Protein AF-A0ABD1TTR2-F1 (afdb_monomer_lite)

Foldseek 3Di:
DVVVVQVVVVVVDVPDDDDDDDDPPDDDPPLQADDDPDEDDDDDDDPQQCCPKDWDQDPVRDIAIPVRCDDVSNVCRSDVALADHHDPEQDEEEDDLVLAQDLRAHAAHEHHPPFYEEEPQSQCRNLNHQEHHREHHAYEEADYQVLSVLNHAYEEHEHYAYEEAHDPSVLVRPRHAEYEQHQYLYEFFDDDHPPNHHYHNDPNYQYQDPDGDGAAPVLVVVSVVCVVVRNDSLQSVQRHHRACLPRRPQFHADPVSHGTDGRHPDD

Organism: NCBI:txid205694

InterPro domains:
  IPR006094 FAD linked oxidase, N-terminal [PF01565] (2-66)
  IPR016169 FAD-binding, type PCMH, subdomain 2 [G3DSA:3.30.465.10] (2-83)
  IPR032675 Leucine-rich repeat domain superfamily [G3DSA:3.80.10.10] (84-215)
  IPR036318 FAD-binding, type PCMH-like superfamily [SSF56176] (2-84)
  IPR052422 Auxin Signal Transduction Ser/Thr Kinase [PTHR47986] (83-266)

Secondary structure (DSSP, 8-state):
-HHHHHHHHHHH-SS------S-TTS-TTTTTSS-------SSS--TTTT-----EE-TTS-EE-HHHH-HHHHHHHH-TT-EEE-TTS---S---GGGTT---SEEE----TT---S--GGGGG-TT-SEEE--SS--EEPPP--TT-TT--EEE--SSEE-SPPPHHHHT-TT--EEE--SS--EEEEP---TTSEEE--S-SEEEEEEESPPPHHHHHHHHHHHHTT--HHHHHH--SS-TTSS-TTEEE-TTSSSEEEE----

Structure (mmCIF, N/CA/C/O backbone):
data_AF-A0ABD1TTR2-F1
#
_entry.id   AF-A0ABD1TTR2-F1
#
loop_
_atom_site.group_PDB
_atom_site.id
_atom_site.type_symbol
_atom_site.label_atom_id
_atom_site.label_alt_id
_atom_site.label_comp_id
_atom_site.label_asym_id
_atom_site.label_entity_id
_atom_site.label_seq_id
_atom_site.pdbx_PDB_ins_code
_atom_site.Cartn_x
_atom_site.Cartn_y
_atom_site.Cartn_z
_atom_site.occupancy
_atom_site.B_iso_or_equiv
_atom_site.auth_seq_id
_atom_site.auth_comp_id
_atom_site.auth_asym_id
_atom_site.auth_atom_id
_atom_site.pdbx_PDB_model_num
ATOM 1 N N . MET A 1 1 ? -2.839 -2.775 -36.424 1.00 42.84 1 MET A N 1
ATOM 2 C CA . MET A 1 1 ? -2.502 -2.566 -37.851 1.00 42.84 1 MET A CA 1
ATOM 3 C C . MET A 1 1 ? -0.996 -2.405 -38.067 1.00 42.84 1 MET A C 1
ATOM 5 O O . MET A 1 1 ? -0.458 -3.145 -38.873 1.00 42.84 1 MET A O 1
ATOM 9 N N . LEU A 1 2 ? -0.294 -1.550 -37.305 1.00 45.75 2 LEU A N 1
ATOM 10 C CA . LEU A 1 2 ? 1.176 -1.423 -37.385 1.00 45.75 2 LEU A CA 1
ATOM 11 C C . LEU A 1 2 ? 1.937 -2.721 -37.035 1.00 45.75 2 LEU A C 1
ATOM 13 O O . LEU A 1 2 ? 2.838 -3.113 -37.762 1.00 45.75 2 LEU A O 1
ATOM 17 N N . GLY A 1 3 ? 1.546 -3.424 -35.964 1.00 43.56 3 GLY A N 1
ATOM 18 C CA . GLY A 1 3 ? 2.216 -4.670 -35.554 1.00 43.56 3 GLY A CA 1
ATOM 19 C C . GLY A 1 3 ? 2.134 -5.801 -36.592 1.00 43.56 3 GLY A C 1
ATOM 20 O O . GLY A 1 3 ? 3.131 -6.455 -36.871 1.00 43.56 3 GLY A O 1
ATOM 21 N N . GLU A 1 4 ? 0.970 -5.978 -37.228 1.00 48.62 4 GLU A N 1
ATOM 22 C CA . GLU A 1 4 ? 0.759 -6.945 -38.322 1.00 48.62 4 GLU A CA 1
ATOM 23 C C . GLU A 1 4 ? 1.633 -6.610 -39.547 1.00 48.62 4 GLU A C 1
ATOM 25 O O . GLU A 1 4 ? 2.177 -7.505 -40.194 1.00 48.62 4 GLU A O 1
ATOM 30 N N . LEU A 1 5 ? 1.801 -5.316 -39.847 1.00 53.25 5 LEU A N 1
ATOM 31 C CA . LEU A 1 5 ? 2.650 -4.834 -40.935 1.00 53.25 5 LEU A CA 1
ATOM 32 C C . LEU A 1 5 ? 4.134 -5.132 -40.660 1.00 53.25 5 LEU A C 1
ATOM 34 O O . LEU A 1 5 ? 4.798 -5.701 -41.523 1.00 53.25 5 LEU A O 1
ATOM 38 N N . TYR A 1 6 ? 4.636 -4.840 -39.455 1.00 54.16 6 TYR A N 1
ATOM 39 C CA . TYR A 1 6 ? 6.022 -5.153 -39.076 1.00 54.16 6 TYR A CA 1
ATOM 40 C C . TYR A 1 6 ? 6.305 -6.653 -39.053 1.00 54.16 6 TYR A C 1
ATOM 42 O O . TYR A 1 6 ? 7.340 -7.090 -39.554 1.00 54.16 6 TYR A O 1
ATOM 50 N N . TYR A 1 7 ? 5.361 -7.452 -38.549 1.00 53.66 7 TYR A N 1
ATOM 51 C CA . TYR A 1 7 ? 5.473 -8.909 -38.557 1.00 53.66 7 TYR A CA 1
ATOM 52 C C . TYR A 1 7 ? 5.606 -9.466 -39.983 1.00 53.66 7 TYR A C 1
ATOM 54 O O . TYR A 1 7 ? 6.448 -10.328 -40.238 1.00 53.66 7 TYR A O 1
ATOM 62 N N . ARG A 1 8 ? 4.817 -8.949 -40.935 1.00 59.56 8 ARG A N 1
ATOM 63 C CA . ARG A 1 8 ? 4.873 -9.369 -42.346 1.00 59.56 8 ARG A CA 1
ATOM 64 C C . ARG A 1 8 ? 6.140 -8.896 -43.063 1.00 59.56 8 ARG A C 1
ATOM 66 O O . ARG A 1 8 ? 6.622 -9.623 -43.927 1.00 59.56 8 ARG A O 1
ATOM 73 N N . ILE A 1 9 ? 6.673 -7.723 -42.711 1.00 59.69 9 ILE A N 1
ATOM 74 C CA . ILE A 1 9 ? 7.936 -7.196 -43.258 1.00 59.69 9 ILE A CA 1
ATOM 75 C C . ILE A 1 9 ? 9.124 -8.030 -42.777 1.00 59.69 9 ILE A C 1
ATOM 77 O O . ILE A 1 9 ? 9.903 -8.464 -43.621 1.00 59.69 9 ILE A O 1
ATOM 81 N N . TRP A 1 10 ? 9.213 -8.334 -41.473 1.00 56.03 10 TRP A N 1
ATOM 82 C CA . TRP A 1 10 ? 10.225 -9.255 -40.939 1.00 56.03 10 TRP A CA 1
ATOM 83 C C . TRP A 1 10 ? 10.097 -10.605 -41.653 1.00 56.03 10 TRP A C 1
ATOM 85 O O . TRP A 1 10 ? 10.982 -10.971 -42.411 1.00 56.03 10 TRP A O 1
ATOM 95 N N . LYS A 1 11 ? 8.946 -11.284 -41.614 1.00 61.59 11 LYS A N 1
ATOM 96 C CA . LYS A 1 11 ? 8.744 -12.567 -42.331 1.00 61.59 11 LYS A CA 1
ATOM 97 C C . LYS A 1 11 ? 9.213 -12.604 -43.803 1.00 61.59 11 LYS A C 1
ATOM 99 O O . LYS A 1 11 ? 9.408 -13.697 -44.328 1.00 61.59 11 LYS A O 1
ATOM 104 N N . LYS A 1 12 ? 9.322 -11.455 -44.481 1.00 70.94 12 LYS A N 1
ATOM 105 C CA . LYS A 1 12 ? 9.742 -11.295 -45.881 1.00 70.94 12 LYS A CA 1
ATOM 106 C C . LYS A 1 12 ? 11.170 -10.756 -46.073 1.00 70.94 12 LYS A C 1
ATOM 108 O O . LYS A 1 12 ? 11.652 -10.811 -47.200 1.00 70.94 12 LYS A O 1
ATOM 113 N N . SER A 1 13 ? 11.825 -10.226 -45.042 1.00 55.34 13 SER A N 1
ATOM 114 C CA . SER A 1 13 ? 13.157 -9.618 -45.123 1.00 55.34 13 SER A CA 1
ATOM 115 C C . SER A 1 13 ? 13.962 -9.893 -43.855 1.00 55.34 13 SER A C 1
ATOM 117 O O . SER A 1 13 ? 13.627 -9.388 -42.789 1.00 55.34 13 SER A O 1
ATOM 119 N N . GLU A 1 14 ? 15.071 -10.623 -43.981 1.00 51.41 14 GLU A N 1
ATOM 120 C CA . GLU A 1 14 ? 16.044 -10.829 -42.892 1.00 51.41 14 GLU A CA 1
ATOM 121 C C . GLU A 1 14 ? 16.907 -9.583 -42.604 1.00 51.41 14 GLU A C 1
ATOM 123 O O . GLU A 1 14 ? 17.728 -9.601 -41.692 1.00 51.41 14 GLU A O 1
ATOM 128 N N . VAL A 1 15 ? 16.744 -8.497 -43.375 1.00 43.34 15 VAL A N 1
ATOM 129 C CA . VAL A 1 15 ? 17.704 -7.375 -43.404 1.00 43.34 15 VAL A CA 1
ATOM 130 C C . VAL A 1 15 ? 17.065 -6.017 -43.083 1.00 43.34 15 VAL A C 1
ATOM 132 O O . VAL A 1 15 ? 17.753 -5.100 -42.642 1.00 43.34 15 VAL A O 1
ATOM 135 N N . TYR A 1 16 ? 15.748 -5.855 -43.259 1.00 38.84 16 TYR A N 1
ATOM 136 C CA . TYR A 1 16 ? 15.074 -4.564 -43.066 1.00 38.84 16 TYR A CA 1
ATOM 137 C C . TYR A 1 16 ? 14.209 -4.547 -41.803 1.00 38.84 16 TYR A C 1
ATOM 139 O O . TYR A 1 16 ? 13.060 -4.987 -41.815 1.00 38.84 16 TYR A O 1
ATOM 147 N N . GLY A 1 17 ? 14.745 -3.964 -40.729 1.00 43.12 17 GLY A N 1
ATOM 148 C CA . GLY A 1 17 ? 13.965 -3.470 -39.596 1.00 43.12 17 GLY A CA 1
ATOM 149 C C . GLY A 1 17 ? 13.674 -1.982 -39.780 1.00 43.12 17 GLY A C 1
ATOM 150 O O . GLY A 1 17 ? 14.580 -1.162 -39.673 1.00 43.12 17 GLY A O 1
ATOM 151 N N . LEU A 1 18 ? 12.425 -1.617 -40.078 1.00 39.00 18 LEU A N 1
ATOM 152 C CA . LEU A 1 18 ? 11.988 -0.217 -40.090 1.00 39.00 18 LEU A CA 1
ATOM 153 C C . LEU A 1 18 ? 11.313 0.122 -38.759 1.00 39.00 18 LEU A C 1
ATOM 155 O O . LEU A 1 18 ? 10.445 -0.612 -38.291 1.00 39.00 18 LEU A O 1
ATOM 159 N N . SER A 1 19 ? 11.705 1.248 -38.167 1.00 38.59 19 SER A N 1
ATOM 160 C CA . SER A 1 19 ? 11.165 1.770 -36.911 1.00 38.59 19 SER A CA 1
ATOM 161 C C . SER A 1 19 ? 9.993 2.724 -37.153 1.00 38.59 19 SER A C 1
ATOM 163 O O . SER A 1 19 ? 10.089 3.616 -37.995 1.00 38.59 19 SER A O 1
ATOM 165 N N . GLY A 1 20 ? 8.936 2.615 -36.349 1.00 36.44 20 GLY A N 1
ATOM 166 C CA . GLY A 1 20 ? 7.911 3.652 -36.225 1.00 36.44 20 GLY A CA 1
ATOM 167 C C . GLY A 1 20 ? 7.852 4.185 -34.798 1.00 36.44 20 GLY A C 1
ATOM 168 O O . GLY A 1 20 ? 7.829 3.401 -33.854 1.00 36.44 20 GLY A O 1
ATOM 169 N N . GLY A 1 21 ? 7.792 5.510 -34.654 1.00 38.25 21 GLY A N 1
ATOM 170 C CA . GLY A 1 21 ? 7.586 6.211 -33.386 1.00 38.25 21 GLY A CA 1
ATOM 171 C C . GLY A 1 21 ? 6.904 7.564 -33.617 1.00 38.25 21 GLY A C 1
ATOM 172 O O . GLY A 1 21 ? 7.128 8.204 -34.641 1.00 38.25 21 GLY A O 1
ATOM 173 N N . ILE A 1 22 ? 6.047 7.988 -32.683 1.00 38.69 22 ILE A N 1
ATOM 174 C CA . ILE A 1 22 ? 5.220 9.212 -32.762 1.00 38.69 22 ILE A CA 1
ATOM 175 C C . ILE A 1 22 ? 5.955 10.420 -32.135 1.00 38.69 22 ILE A C 1
ATOM 177 O O . ILE A 1 22 ? 5.344 11.244 -31.477 1.00 38.69 22 ILE A O 1
ATOM 181 N N . PHE A 1 23 ? 7.273 10.556 -32.321 1.00 33.66 23 PHE A N 1
ATOM 182 C CA . PHE A 1 23 ? 8.000 11.797 -31.999 1.00 33.66 23 PHE A CA 1
ATOM 183 C C . PHE A 1 23 ? 9.212 11.968 -32.935 1.00 33.66 23 PHE A C 1
ATOM 185 O O . PHE A 1 23 ? 10.119 11.138 -32.893 1.00 33.66 23 PHE A O 1
ATOM 192 N N . PRO A 1 24 ? 9.269 13.020 -33.777 1.00 30.22 24 PRO A N 1
ATOM 193 C CA . PRO A 1 24 ? 10.303 13.170 -34.808 1.00 30.22 24 PRO A CA 1
ATOM 194 C C . PRO A 1 24 ? 11.667 13.684 -34.302 1.00 30.22 24 PRO A C 1
ATOM 196 O O . PRO A 1 24 ? 12.511 14.045 -35.114 1.00 30.22 24 PRO A O 1
ATOM 199 N N . THR A 1 25 ? 11.920 13.720 -32.990 1.00 32.56 25 THR A N 1
ATOM 200 C CA . THR A 1 25 ? 13.186 14.225 -32.417 1.00 32.56 25 THR A CA 1
ATOM 201 C C . THR A 1 25 ? 14.073 13.164 -31.766 1.00 32.56 25 THR A C 1
ATOM 203 O O . THR A 1 25 ? 15.147 13.508 -31.278 1.00 32.56 25 THR A O 1
ATOM 206 N N . VAL A 1 26 ? 13.698 11.881 -31.789 1.00 32.88 26 VAL A N 1
ATOM 207 C CA . VAL A 1 26 ? 14.552 10.802 -31.262 1.00 32.88 26 VAL A CA 1
ATOM 208 C C . VAL A 1 26 ? 14.995 9.895 -32.405 1.00 32.88 26 VAL A C 1
ATOM 210 O O . VAL A 1 26 ? 14.197 9.172 -32.998 1.00 32.88 26 VAL A O 1
ATOM 213 N N . GLY A 1 27 ? 16.287 9.976 -32.726 1.00 26.53 27 GLY A N 1
ATOM 214 C CA . GLY A 1 27 ? 16.953 9.127 -33.704 1.00 26.53 27 GLY A CA 1
ATOM 215 C C . GLY A 1 27 ? 16.911 7.648 -33.314 1.00 26.53 27 GLY A C 1
ATOM 216 O O . GLY A 1 27 ? 16.999 7.269 -32.145 1.00 26.53 27 GLY A O 1
ATOM 217 N N . ILE A 1 28 ? 16.768 6.819 -34.340 1.00 38.75 28 ILE A N 1
ATOM 218 C CA . ILE A 1 28 ? 16.739 5.359 -34.302 1.00 38.75 28 ILE A CA 1
ATOM 219 C C . ILE A 1 28 ? 18.056 4.864 -33.684 1.00 38.75 28 ILE A C 1
ATOM 221 O O . ILE A 1 28 ? 19.124 5.024 -34.264 1.00 38.75 28 ILE A O 1
ATOM 225 N N . GLY A 1 29 ? 17.958 4.325 -32.467 1.00 31.86 29 GLY A N 1
ATOM 226 C CA . GLY A 1 29 ? 19.071 3.926 -31.593 1.00 31.86 29 GLY A CA 1
ATOM 227 C C . GLY A 1 29 ? 18.655 3.870 -30.114 1.00 31.86 29 GLY A C 1
ATOM 228 O O . GLY A 1 29 ? 19.150 3.046 -29.351 1.00 31.86 29 GLY A O 1
ATOM 229 N N . GLY A 1 30 ? 17.642 4.655 -29.731 1.00 33.75 30 GLY A N 1
ATOM 230 C CA . GLY A 1 30 ? 17.149 4.786 -28.349 1.00 33.75 30 GLY A CA 1
ATOM 231 C C . GLY A 1 30 ? 16.365 3.605 -27.754 1.00 33.75 30 GLY A C 1
ATOM 232 O O . GLY A 1 30 ? 15.711 3.783 -26.731 1.00 33.75 30 GLY A O 1
ATOM 233 N N . HIS A 1 31 ? 16.401 2.415 -28.367 1.00 37.41 31 HIS A N 1
ATOM 234 C CA . HIS A 1 31 ? 15.833 1.193 -27.771 1.00 37.41 31 HIS A CA 1
ATOM 235 C C . HIS A 1 31 ? 16.878 0.154 -27.339 1.00 37.41 31 HIS A C 1
ATOM 237 O O . HIS A 1 31 ? 16.501 -0.804 -26.674 1.00 37.41 31 HIS A O 1
ATOM 243 N N . LEU A 1 32 ? 18.164 0.346 -27.661 1.00 37.81 32 LEU A N 1
ATOM 244 C CA . LEU A 1 32 ? 19.266 -0.492 -27.152 1.00 37.81 32 LEU A CA 1
ATOM 245 C C . LEU A 1 32 ? 20.113 0.215 -26.083 1.00 37.81 32 LEU A C 1
ATOM 247 O O . LEU A 1 32 ? 20.896 -0.418 -25.387 1.00 37.81 32 LEU A O 1
ATOM 251 N N . SER A 1 33 ? 19.953 1.526 -25.924 1.00 36.28 33 SER A N 1
ATOM 252 C CA . SER A 1 33 ? 20.620 2.295 -24.879 1.00 36.28 33 SER A CA 1
ATOM 253 C C . SER A 1 33 ? 19.751 3.495 -24.517 1.00 36.28 33 SER A C 1
ATOM 255 O O . SER A 1 33 ? 19.696 4.450 -25.283 1.00 36.28 33 SER A O 1
ATOM 257 N N . SER A 1 34 ? 19.051 3.372 -23.387 1.00 35.91 34 SER A N 1
ATOM 258 C CA . SER A 1 34 ? 18.454 4.422 -22.546 1.00 35.91 34 SER A CA 1
ATOM 259 C C . SER A 1 34 ? 17.603 5.551 -23.184 1.00 35.91 34 SER A C 1
ATOM 261 O O . SER A 1 34 ? 17.922 6.174 -24.189 1.00 35.91 34 SER A O 1
ATOM 263 N N . THR A 1 35 ? 16.538 5.916 -22.456 1.00 34.12 35 THR A N 1
ATOM 264 C CA . THR A 1 35 ? 15.753 7.175 -22.544 1.00 34.12 35 THR A CA 1
ATOM 265 C C . THR A 1 35 ? 14.541 7.262 -23.490 1.00 34.12 35 THR A C 1
ATOM 267 O O . THR A 1 35 ? 14.036 8.351 -23.749 1.00 34.12 35 THR A O 1
ATOM 270 N N . GLY A 1 36 ? 13.957 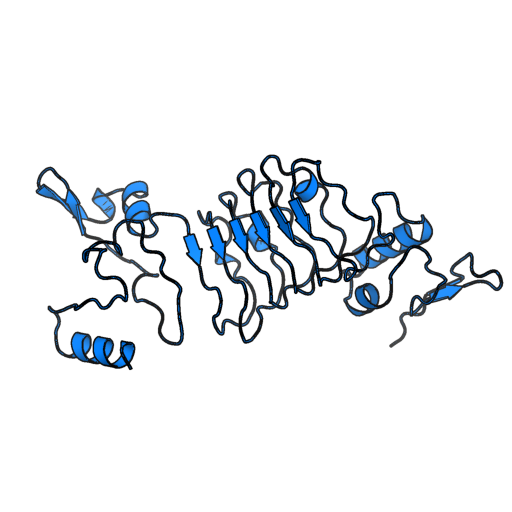6.142 -23.922 1.00 34.94 36 GLY A N 1
ATOM 271 C CA . GLY A 1 36 ? 12.619 6.145 -24.532 1.00 34.94 36 GLY A CA 1
ATOM 272 C C . GLY A 1 36 ? 11.492 5.991 -23.499 1.00 34.94 36 GLY A C 1
ATOM 273 O O . GLY A 1 36 ? 11.355 4.930 -22.898 1.00 34.94 36 GLY A O 1
ATOM 274 N N . TYR A 1 37 ? 10.644 7.010 -23.308 1.00 36.72 37 TYR A N 1
ATOM 275 C CA . TYR A 1 37 ? 9.350 6.882 -22.607 1.00 36.72 37 TYR A CA 1
ATOM 276 C C . TYR A 1 37 ? 8.406 5.999 -23.456 1.00 36.72 37 TYR A C 1
ATOM 278 O O . TYR A 1 37 ? 7.628 6.495 -24.268 1.00 36.72 37 TYR A O 1
ATOM 286 N N . GLY A 1 38 ? 8.504 4.677 -23.322 1.00 37.53 38 GLY A N 1
ATOM 287 C CA . GLY A 1 38 ? 7.646 3.726 -24.030 1.00 37.53 38 GLY A CA 1
ATOM 288 C C . GLY A 1 38 ? 6.522 3.216 -23.135 1.00 37.53 38 GLY A C 1
ATOM 289 O O . GLY A 1 38 ? 6.769 2.406 -22.249 1.00 37.53 38 GLY A O 1
ATOM 290 N N . ASN A 1 39 ? 5.284 3.661 -23.361 1.00 34.16 39 ASN A N 1
ATOM 291 C CA . ASN A 1 39 ? 4.110 3.008 -22.779 1.00 34.16 39 ASN A CA 1
ATOM 292 C C . ASN A 1 39 ? 3.798 1.747 -23.597 1.00 34.16 39 ASN A C 1
ATOM 294 O O . ASN A 1 39 ? 3.558 1.849 -24.802 1.00 34.16 39 ASN A O 1
ATOM 298 N N . MET A 1 40 ? 3.762 0.568 -22.969 1.00 38.59 40 MET A N 1
ATOM 299 C CA . MET A 1 40 ? 3.196 -0.616 -23.622 1.00 38.59 40 MET A CA 1
ATOM 300 C C . MET A 1 40 ? 1.709 -0.377 -23.913 1.00 38.59 40 MET A C 1
ATOM 302 O O . MET A 1 40 ? 0.936 -0.156 -22.984 1.00 38.59 40 MET A O 1
ATOM 306 N N . LEU A 1 41 ? 1.296 -0.440 -25.183 1.00 32.97 41 LEU A N 1
ATOM 307 C CA . LEU A 1 41 ? -0.111 -0.341 -25.587 1.00 32.97 41 LEU A CA 1
ATOM 308 C C . LEU A 1 41 ? -0.512 -1.523 -26.494 1.00 32.97 41 LEU A C 1
ATOM 310 O O . LEU A 1 41 ? -0.352 -1.494 -27.709 1.00 32.97 41 LEU A O 1
ATOM 314 N N . SER A 1 42 ? -1.132 -2.529 -25.872 1.00 29.61 42 SER A N 1
ATOM 315 C CA . SER A 1 42 ? -1.985 -3.601 -26.430 1.00 29.61 42 SER A CA 1
ATOM 316 C C . SER A 1 42 ? -1.428 -4.687 -27.390 1.00 29.61 42 SER A C 1
ATOM 318 O O . SER A 1 42 ? -0.824 -4.446 -28.432 1.00 29.61 42 SER A O 1
ATOM 320 N N . LYS A 1 43 ? -1.825 -5.922 -27.034 1.00 34.62 43 LYS A N 1
ATOM 321 C CA . LYS A 1 43 ? -1.909 -7.226 -27.736 1.00 34.62 43 LYS A CA 1
ATOM 322 C C . LYS A 1 43 ? -0.639 -7.897 -28.277 1.00 34.62 43 LYS A C 1
ATOM 324 O O . LYS A 1 43 ? -0.596 -9.124 -28.242 1.00 34.62 43 LYS A O 1
ATOM 329 N N . HIS A 1 44 ? 0.387 -7.176 -28.710 1.00 39.50 44 HIS A N 1
ATOM 330 C CA . HIS A 1 44 ? 1.646 -7.796 -29.145 1.00 39.50 44 HIS A CA 1
ATOM 331 C C . HIS A 1 44 ? 2.811 -7.069 -28.473 1.00 39.50 44 HIS A C 1
ATOM 333 O O . HIS A 1 44 ? 3.115 -5.936 -28.833 1.00 39.50 44 HIS A O 1
ATOM 339 N N . GLY A 1 45 ? 3.391 -7.696 -27.442 1.00 37.00 45 GLY A N 1
ATOM 340 C CA . GLY A 1 45 ? 4.572 -7.183 -26.742 1.00 37.00 45 GLY A CA 1
ATOM 341 C C . GLY A 1 45 ? 5.770 -7.015 -27.682 1.00 37.00 45 GLY A C 1
ATOM 342 O O . GLY A 1 45 ? 5.790 -7.569 -28.784 1.00 37.00 45 GLY A O 1
ATOM 343 N N . LEU A 1 46 ? 6.762 -6.231 -27.257 1.00 44.22 46 LEU A N 1
ATOM 344 C CA . LEU A 1 46 ? 8.015 -6.082 -27.994 1.00 44.22 46 LEU A CA 1
ATOM 345 C C . LEU A 1 46 ? 8.877 -7.346 -27.850 1.00 44.22 46 LEU A C 1
ATOM 347 O O . LEU A 1 46 ? 8.890 -8.010 -26.820 1.00 44.22 46 LEU A O 1
ATOM 351 N N . THR A 1 47 ? 9.644 -7.647 -28.892 1.00 40.12 47 THR A N 1
ATOM 352 C CA . THR A 1 47 ? 10.598 -8.764 -29.019 1.00 40.12 47 THR A CA 1
ATOM 353 C C . THR A 1 47 ? 11.848 -8.652 -28.129 1.00 40.12 47 THR A C 1
ATOM 355 O O . THR A 1 47 ? 12.819 -9.359 -28.378 1.00 40.12 47 THR A O 1
ATOM 358 N N . ILE A 1 48 ? 11.876 -7.753 -27.137 1.00 47.34 48 ILE A N 1
ATOM 359 C CA . ILE A 1 48 ? 13.120 -7.307 -26.473 1.00 47.34 48 ILE A CA 1
ATOM 360 C C . ILE A 1 48 ? 13.184 -7.713 -24.987 1.00 47.34 48 ILE A C 1
ATOM 362 O O . ILE A 1 48 ? 14.250 -7.667 -24.385 1.00 47.34 48 ILE A O 1
ATOM 366 N N . ASP A 1 49 ? 12.103 -8.247 -24.413 1.00 40.59 49 ASP A N 1
ATOM 367 C CA . ASP A 1 49 ? 12.088 -8.674 -23.001 1.00 40.59 49 ASP A CA 1
ATOM 368 C C . ASP A 1 49 ? 12.864 -9.994 -22.759 1.00 40.59 49 ASP A C 1
ATOM 370 O O . ASP A 1 49 ? 13.025 -10.443 -21.625 1.00 40.59 49 ASP A O 1
ATOM 374 N N . HIS A 1 50 ? 13.374 -10.621 -23.827 1.00 45.53 50 HIS A N 1
ATOM 375 C CA . HIS A 1 50 ? 14.212 -11.821 -23.785 1.00 45.53 50 HIS A CA 1
ATOM 376 C C . HIS A 1 50 ? 15.443 -11.661 -24.692 1.00 45.53 50 HIS A C 1
ATOM 378 O O . HIS A 1 50 ? 15.629 -12.403 -25.656 1.00 45.53 50 HIS A O 1
ATOM 384 N N . LEU A 1 51 ? 16.269 -10.646 -24.415 1.00 52.94 51 LEU A N 1
ATOM 385 C CA . LEU A 1 51 ? 17.554 -10.452 -25.091 1.00 52.94 51 LEU A CA 1
ATOM 386 C C . LEU A 1 51 ? 18.519 -11.589 -24.696 1.00 52.94 51 LEU A C 1
ATOM 388 O O . LEU A 1 51 ? 19.093 -11.575 -23.609 1.00 52.94 51 LEU A O 1
ATOM 392 N N . ILE A 1 52 ? 18.644 -12.596 -25.568 1.00 56.56 52 ILE A N 1
ATOM 393 C CA . ILE A 1 52 ? 19.507 -13.777 -25.360 1.00 56.56 52 ILE A CA 1
ATOM 394 C C . ILE A 1 52 ? 20.982 -13.445 -25.643 1.00 56.56 52 ILE A C 1
ATOM 396 O O . ILE A 1 52 ? 21.872 -14.044 -25.046 1.00 56.56 52 ILE A O 1
ATOM 400 N N . ASP A 1 53 ? 21.240 -12.498 -26.548 1.00 61.72 53 ASP A N 1
ATOM 401 C CA . ASP A 1 53 ? 22.585 -12.107 -26.970 1.00 61.72 53 ASP A CA 1
ATOM 402 C C . ASP A 1 53 ? 22.601 -10.658 -27.479 1.00 61.72 53 ASP A C 1
ATOM 404 O O . ASP A 1 53 ? 21.589 -10.149 -27.973 1.00 61.72 53 ASP A O 1
ATOM 408 N N . ALA A 1 54 ? 23.755 -10.001 -27.382 1.00 65.50 54 ALA A N 1
ATOM 409 C CA . ALA A 1 54 ? 23.999 -8.687 -27.957 1.00 65.50 54 ALA A CA 1
ATOM 410 C C . ALA A 1 54 ? 25.438 -8.570 -28.476 1.00 65.50 54 ALA A C 1
ATOM 412 O O . ALA A 1 54 ? 26.367 -9.189 -27.956 1.00 65.50 54 ALA A O 1
ATOM 413 N N . LYS A 1 55 ? 25.623 -7.737 -29.507 1.00 71.25 55 LYS A N 1
ATOM 414 C CA . LYS A 1 55 ? 26.940 -7.334 -30.008 1.00 71.25 55 LYS A CA 1
ATOM 415 C C . LYS A 1 55 ? 27.066 -5.819 -29.962 1.00 71.25 55 LYS A C 1
ATOM 417 O O . LYS A 1 55 ? 26.222 -5.120 -30.519 1.00 71.25 55 LYS A O 1
ATOM 422 N N . LEU A 1 56 ? 28.122 -5.324 -29.327 1.00 59.50 56 LEU A N 1
ATOM 423 C CA . LEU A 1 56 ? 28.402 -3.898 -29.162 1.00 59.50 56 LEU A CA 1
ATOM 424 C C . LEU A 1 56 ? 29.731 -3.552 -29.832 1.00 59.50 56 LEU A C 1
ATOM 426 O O . LEU A 1 56 ? 30.722 -4.242 -29.616 1.00 59.50 56 LEU A O 1
ATOM 430 N N . VAL A 1 57 ? 29.771 -2.477 -30.618 1.00 66.56 57 VAL A N 1
ATOM 431 C CA . VAL A 1 57 ? 31.033 -1.918 -31.123 1.00 66.56 57 VAL A CA 1
ATOM 432 C C . VAL A 1 57 ? 31.394 -0.716 -30.269 1.00 66.56 57 VAL A C 1
ATOM 434 O O . VAL A 1 57 ? 30.635 0.249 -30.211 1.00 66.56 57 VAL A O 1
ATOM 437 N N . ASP A 1 58 ? 32.525 -0.779 -29.575 1.00 59.59 58 ASP A N 1
ATOM 438 C CA . ASP A 1 58 ? 32.946 0.319 -28.709 1.00 59.59 58 ASP A CA 1
ATOM 439 C C . ASP A 1 58 ? 33.621 1.465 -29.481 1.00 59.59 58 ASP A C 1
ATOM 441 O O . ASP A 1 58 ? 33.926 1.367 -30.671 1.00 59.59 58 ASP A O 1
ATOM 445 N N . ALA A 1 59 ? 33.909 2.566 -28.783 1.00 51.75 59 ALA A N 1
ATOM 446 C CA . ALA A 1 59 ? 34.568 3.740 -29.363 1.00 51.75 59 ALA A CA 1
ATOM 447 C C . ALA A 1 59 ? 35.986 3.466 -29.913 1.00 51.75 59 ALA A C 1
ATOM 449 O O . ALA A 1 59 ? 36.557 4.319 -30.588 1.00 51.75 59 ALA A O 1
ATOM 450 N N . LYS A 1 60 ? 36.567 2.293 -29.627 1.00 74.81 60 LYS A N 1
ATOM 451 C CA . LYS A 1 60 ? 37.864 1.838 -30.147 1.00 74.81 60 LYS A CA 1
ATOM 452 C C . LYS A 1 60 ? 37.703 0.876 -31.332 1.00 74.81 60 LYS A C 1
ATOM 454 O O . LYS A 1 60 ? 38.696 0.313 -31.786 1.00 74.81 60 LYS A O 1
ATOM 459 N N . GLY A 1 61 ? 36.479 0.675 -31.824 1.00 72.00 61 GLY A N 1
ATOM 460 C CA . GLY A 1 61 ? 36.167 -0.213 -32.943 1.00 72.00 61 GLY A CA 1
ATOM 461 C C . GLY A 1 61 ? 36.193 -1.701 -32.588 1.00 72.00 61 GLY A C 1
ATOM 462 O O . GLY A 1 61 ? 36.207 -2.538 -33.490 1.00 72.00 61 GLY A O 1
ATOM 463 N N . ARG A 1 62 ? 36.219 -2.062 -31.299 1.00 71.88 62 ARG A N 1
ATOM 464 C CA . ARG A 1 62 ? 36.211 -3.466 -30.867 1.00 71.88 62 ARG A CA 1
ATOM 465 C C . ARG A 1 62 ? 34.784 -3.989 -30.864 1.00 71.88 62 ARG A C 1
ATOM 467 O O . ARG A 1 62 ? 33.903 -3.345 -30.303 1.00 71.88 62 ARG A O 1
ATOM 474 N N . VAL A 1 63 ? 34.576 -5.169 -31.441 1.00 77.88 63 VAL A N 1
ATOM 475 C CA . VAL A 1 63 ? 33.299 -5.890 -31.373 1.00 77.88 63 VAL A CA 1
ATOM 476 C C . VAL A 1 63 ? 33.285 -6.728 -30.096 1.00 77.88 63 VAL A C 1
ATOM 478 O O . VAL A 1 63 ? 34.118 -7.617 -29.933 1.00 77.88 63 VAL A O 1
ATOM 481 N N . LEU A 1 64 ? 32.353 -6.438 -29.196 1.00 70.12 64 LEU A N 1
ATOM 482 C CA . LEU A 1 64 ? 32.141 -7.144 -27.938 1.00 70.12 64 LEU A CA 1
ATOM 483 C C . LEU A 1 64 ? 30.892 -8.019 -28.057 1.00 70.12 64 LEU A C 1
ATOM 485 O O . LEU A 1 64 ? 29.844 -7.538 -28.485 1.00 70.12 64 LEU A O 1
ATOM 489 N N . ASP A 1 65 ? 31.006 -9.288 -27.678 1.00 82.81 65 ASP A N 1
ATOM 490 C CA . ASP A 1 65 ? 29.870 -10.191 -27.470 1.00 82.81 65 ASP A CA 1
ATOM 491 C C . ASP A 1 65 ? 29.388 -10.143 -26.007 1.00 82.81 65 ASP A C 1
ATOM 493 O O . ASP A 1 65 ? 30.018 -9.508 -25.157 1.00 82.81 65 ASP A O 1
ATOM 497 N N . THR A 1 66 ? 28.272 -10.811 -25.695 1.00 72.00 66 THR A N 1
ATOM 498 C CA . THR A 1 66 ? 27.689 -10.884 -24.337 1.00 72.00 66 THR A CA 1
ATOM 499 C C . THR A 1 66 ? 28.713 -11.229 -23.256 1.00 72.00 66 THR A C 1
ATOM 501 O O . THR A 1 66 ? 28.695 -10.652 -22.169 1.00 72.00 66 THR A O 1
ATOM 504 N N . LYS A 1 67 ? 29.660 -12.123 -23.556 1.00 77.25 67 LYS A N 1
ATOM 505 C CA . LYS A 1 67 ? 30.685 -12.546 -22.598 1.00 77.25 67 LYS A CA 1
ATOM 506 C C . LYS A 1 67 ? 31.789 -11.498 -22.434 1.00 77.25 67 LYS A C 1
ATOM 508 O O . LYS A 1 67 ? 32.259 -11.287 -21.321 1.00 77.25 67 LYS A O 1
ATOM 513 N N . ALA A 1 68 ? 32.198 -10.846 -23.519 1.00 79.44 68 ALA A N 1
ATOM 514 C CA . ALA A 1 68 ? 33.233 -9.815 -23.533 1.00 79.44 68 ALA A CA 1
ATOM 515 C C . ALA A 1 68 ? 32.748 -8.460 -22.994 1.00 79.44 68 ALA A C 1
ATOM 517 O O . ALA A 1 68 ? 33.566 -7.670 -22.526 1.00 79.44 68 ALA A O 1
ATOM 518 N N . MET A 1 69 ? 31.441 -8.186 -23.053 1.00 74.50 69 MET A N 1
ATOM 519 C CA . MET A 1 69 ? 30.834 -6.991 -22.459 1.00 74.50 69 MET A CA 1
ATOM 520 C C . MET A 1 69 ? 30.856 -7.025 -20.926 1.00 74.50 69 MET A C 1
ATOM 522 O O . MET A 1 69 ? 31.022 -5.980 -20.302 1.00 74.50 69 MET A O 1
ATOM 526 N N . GLY A 1 70 ? 30.744 -8.211 -20.322 1.00 64.50 70 GLY A N 1
ATOM 527 C CA . GLY A 1 70 ? 30.541 -8.351 -18.880 1.00 64.50 70 GLY A CA 1
ATOM 528 C C . GLY A 1 70 ? 29.093 -8.061 -18.470 1.00 64.50 70 GLY A C 1
ATOM 529 O O . GLY A 1 70 ? 28.328 -7.449 -19.216 1.00 64.50 70 GLY A O 1
ATOM 530 N N . GLU A 1 71 ? 28.711 -8.533 -17.282 1.00 58.97 71 GLU A N 1
ATOM 531 C CA . GLU A 1 71 ? 27.322 -8.503 -16.806 1.00 58.97 71 GLU A CA 1
ATOM 532 C C . GLU A 1 71 ? 26.779 -7.074 -16.695 1.00 58.97 71 GLU A C 1
ATOM 534 O O . GLU A 1 71 ? 25.722 -6.788 -17.245 1.00 58.97 71 GLU A O 1
ATOM 539 N N . ASP A 1 72 ? 27.541 -6.146 -16.116 1.00 48.16 72 ASP A N 1
ATOM 540 C CA . ASP A 1 72 ? 27.105 -4.757 -15.922 1.00 48.16 72 ASP A CA 1
ATOM 541 C C . ASP A 1 72 ? 26.790 -4.035 -17.242 1.00 48.16 72 ASP A C 1
ATOM 543 O O . ASP A 1 72 ? 25.771 -3.355 -17.371 1.00 48.16 72 ASP A O 1
ATOM 547 N N . LEU A 1 73 ? 27.649 -4.198 -18.255 1.00 55.38 73 LEU A N 1
ATOM 548 C CA . LEU A 1 73 ? 27.464 -3.562 -19.560 1.00 55.38 73 LEU A CA 1
ATOM 549 C C . LEU A 1 73 ? 26.347 -4.243 -20.358 1.00 55.38 73 LEU A C 1
ATOM 551 O O . LEU A 1 73 ? 25.582 -3.557 -21.034 1.00 55.38 73 LEU A O 1
ATOM 555 N N . PHE A 1 74 ? 26.219 -5.569 -20.249 1.00 61.03 74 PHE A N 1
ATOM 556 C CA . PHE A 1 74 ? 25.129 -6.330 -20.859 1.00 61.03 74 PHE A CA 1
ATOM 557 C C . PHE A 1 74 ? 23.765 -6.002 -20.222 1.00 61.03 74 PHE A C 1
ATOM 559 O O . PHE A 1 74 ? 22.758 -5.879 -20.918 1.00 61.03 74 PHE A O 1
ATOM 566 N N . LEU A 1 75 ? 23.718 -5.786 -18.907 1.00 55.09 75 LEU A N 1
ATOM 567 C CA . LEU A 1 75 ? 22.517 -5.343 -18.199 1.00 55.09 75 LEU A CA 1
ATOM 568 C C . LEU A 1 75 ? 22.152 -3.895 -18.552 1.00 55.09 75 LEU A C 1
ATOM 570 O O . LEU A 1 75 ? 20.975 -3.608 -18.771 1.00 55.09 75 LEU A O 1
ATOM 574 N N . ALA A 1 76 ? 23.137 -3.005 -18.702 1.00 51.62 76 ALA A N 1
ATOM 575 C CA . ALA A 1 76 ? 22.914 -1.611 -19.091 1.00 51.62 76 ALA A CA 1
ATOM 576 C C . ALA A 1 76 ? 22.293 -1.454 -20.494 1.00 51.62 76 ALA A C 1
ATOM 578 O O . ALA A 1 76 ? 21.512 -0.526 -20.717 1.00 51.62 76 ALA A O 1
ATOM 579 N N . ILE A 1 77 ? 22.608 -2.359 -21.430 1.00 52.03 77 ILE A N 1
ATOM 580 C CA . ILE A 1 77 ? 21.982 -2.397 -22.766 1.00 52.03 77 ILE A CA 1
ATOM 581 C C . ILE A 1 77 ? 20.638 -3.144 -22.778 1.00 52.03 77 ILE A C 1
ATOM 583 O O . ILE A 1 77 ? 19.815 -2.899 -23.658 1.00 52.03 77 ILE A O 1
ATOM 587 N N . ARG A 1 78 ? 20.395 -4.042 -21.810 1.00 54.53 78 ARG A N 1
ATOM 588 C CA . ARG A 1 78 ? 19.135 -4.796 -21.681 1.00 54.53 78 ARG A CA 1
ATOM 589 C C . ARG A 1 78 ? 18.028 -3.972 -21.028 1.00 54.53 78 ARG A C 1
ATOM 591 O O . ARG A 1 78 ? 16.886 -4.041 -21.466 1.00 54.53 78 ARG A O 1
ATOM 598 N N . ASP A 1 79 ? 18.351 -3.219 -19.982 1.00 53.56 79 ASP A N 1
ATOM 599 C CA . ASP A 1 79 ? 17.385 -2.425 -19.221 1.00 53.56 79 ASP A CA 1
ATOM 600 C C . ASP A 1 79 ? 18.065 -1.191 -18.612 1.00 53.56 79 ASP A C 1
ATOM 602 O O . ASP A 1 79 ? 18.332 -1.104 -17.413 1.00 53.56 79 ASP A O 1
ATOM 606 N N . GLY A 1 80 ? 18.377 -0.217 -19.467 1.00 47.84 80 GLY A N 1
ATOM 607 C CA . GLY A 1 80 ? 19.072 1.023 -19.109 1.00 47.84 80 GLY A CA 1
ATOM 608 C C . GLY A 1 80 ? 18.291 1.993 -18.209 1.00 47.84 80 GLY A C 1
ATOM 609 O O . GLY A 1 80 ? 18.416 3.206 -18.381 1.00 47.84 80 GLY A O 1
ATOM 610 N N . GLY A 1 81 ? 17.482 1.518 -17.260 1.00 57.03 81 GLY A N 1
ATOM 611 C CA . GLY A 1 81 ? 16.886 2.405 -16.265 1.00 57.03 81 GLY A CA 1
ATOM 612 C C . GLY A 1 81 ? 16.045 1.778 -15.161 1.00 57.03 81 GLY A C 1
ATOM 613 O O . GLY A 1 81 ? 15.425 2.548 -14.433 1.00 57.03 81 GLY A O 1
ATOM 614 N N . GLY A 1 82 ? 15.939 0.450 -15.040 1.00 68.88 82 GLY A N 1
ATOM 615 C CA . GLY A 1 82 ? 15.075 -0.169 -14.026 1.00 68.88 82 GLY A CA 1
ATOM 616 C C . GLY A 1 82 ? 13.626 0.337 -14.102 1.00 68.88 82 GLY A C 1
ATOM 617 O O . GLY A 1 82 ? 12.977 0.530 -13.077 1.00 68.88 82 GLY A O 1
ATOM 618 N N . ASN A 1 83 ? 13.127 0.659 -15.298 1.00 72.25 83 ASN A N 1
ATOM 619 C CA . ASN A 1 83 ? 11.791 1.223 -15.501 1.00 72.25 83 ASN A CA 1
ATOM 620 C C . ASN A 1 83 ? 10.881 0.166 -16.133 1.00 72.25 83 ASN A C 1
ATOM 622 O O . ASN A 1 83 ? 10.970 -0.088 -17.329 1.00 72.25 83 ASN A O 1
ATOM 626 N N . LEU A 1 84 ? 9.927 -0.363 -15.370 1.00 72.88 84 LEU A N 1
ATOM 627 C CA . LEU A 1 84 ? 8.889 -1.260 -15.873 1.00 72.88 84 LEU A CA 1
ATOM 628 C C . LEU A 1 84 ? 7.526 -0.561 -15.844 1.00 72.88 84 LEU A C 1
ATOM 630 O O . LEU A 1 84 ? 6.934 -0.371 -14.781 1.00 72.88 84 LEU A O 1
ATOM 634 N N . ARG A 1 85 ? 7.017 -0.174 -17.021 1.00 73.81 85 ARG A N 1
ATOM 635 C CA . ARG A 1 85 ? 5.793 0.634 -17.167 1.00 73.81 85 ARG A CA 1
ATOM 636 C C . ARG A 1 85 ? 4.766 -0.041 -18.068 1.00 73.81 85 ARG A C 1
ATOM 638 O O . ARG A 1 85 ? 4.837 0.047 -19.291 1.00 73.81 85 ARG A O 1
ATOM 645 N N . LEU A 1 86 ? 3.783 -0.684 -17.444 1.00 71.12 86 LEU A N 1
ATOM 646 C CA . LEU A 1 86 ? 2.701 -1.425 -18.105 1.00 71.12 86 LEU A CA 1
ATOM 647 C C . LEU A 1 86 ? 1.316 -0.872 -17.756 1.00 71.12 86 LEU A C 1
ATOM 649 O O . LEU A 1 86 ? 0.317 -1.585 -17.857 1.00 71.12 86 LEU A O 1
ATOM 653 N N . SER A 1 87 ? 1.229 0.383 -17.328 1.00 78.00 87 SER A N 1
ATOM 654 C CA . SER A 1 87 ? -0.034 1.044 -16.999 1.00 78.00 87 SER A CA 1
ATOM 655 C C . SER A 1 87 ? -1.012 1.048 -18.180 1.00 78.00 87 SER A C 1
ATOM 657 O O . SER A 1 87 ? -0.588 1.032 -19.333 1.00 78.00 87 SER A O 1
ATOM 659 N N . TYR A 1 88 ? -2.318 1.118 -17.909 1.00 79.56 88 TYR A N 1
ATOM 660 C CA . TYR A 1 88 ? -3.364 1.207 -18.946 1.00 79.56 88 TYR A CA 1
ATOM 661 C C . TYR A 1 88 ? -3.392 0.026 -19.930 1.00 79.56 88 TYR A C 1
ATOM 663 O O . TYR A 1 88 ? -3.702 0.185 -21.111 1.00 79.56 88 TYR A O 1
ATOM 671 N N . ASN A 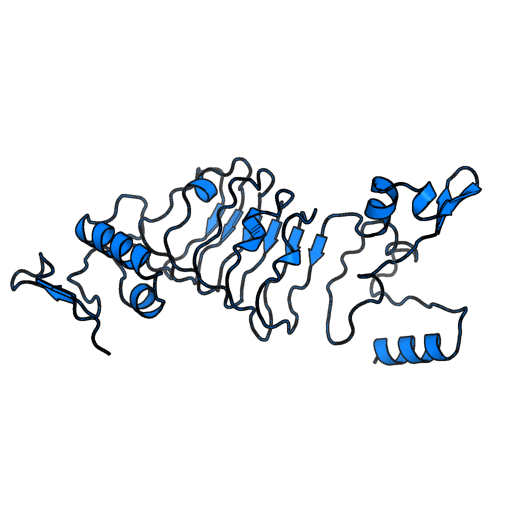1 89 ? -3.090 -1.177 -19.442 1.00 68.69 89 ASN A N 1
ATOM 672 C CA . ASN A 1 89 ? -3.173 -2.405 -20.226 1.00 68.69 89 ASN A CA 1
ATOM 673 C C . ASN A 1 89 ? -4.379 -3.264 -19.819 1.00 68.69 89 ASN A C 1
ATOM 675 O O . ASN A 1 89 ? -5.259 -2.857 -19.061 1.00 68.69 89 ASN A O 1
ATOM 679 N N . ASN A 1 90 ? -4.461 -4.461 -20.395 1.00 75.50 90 ASN A N 1
ATOM 680 C CA . ASN A 1 90 ? -5.475 -5.468 -20.089 1.00 75.50 90 ASN A CA 1
ATOM 681 C C . ASN A 1 90 ? -4.838 -6.656 -19.348 1.00 75.50 90 ASN A C 1
ATOM 683 O O . ASN A 1 90 ? -5.184 -7.805 -19.624 1.00 75.50 90 ASN A O 1
ATOM 687 N N . LEU A 1 91 ? -3.853 -6.382 -18.484 1.00 74.44 91 LEU A N 1
ATOM 688 C CA . LEU A 1 91 ? -3.186 -7.414 -17.694 1.00 74.44 91 LEU A CA 1
ATOM 689 C C . LEU A 1 91 ? -4.145 -7.967 -16.637 1.00 74.44 91 LEU A C 1
ATOM 691 O O . LEU A 1 91 ? -4.990 -7.249 -16.101 1.00 74.44 91 LEU A O 1
ATOM 695 N N . THR A 1 92 ? -3.998 -9.258 -16.361 1.00 79.00 92 THR A N 1
ATOM 696 C CA . THR A 1 92 ? -4.821 -10.031 -15.425 1.00 79.00 92 THR A CA 1
ATOM 697 C C . THR A 1 92 ? -3.936 -10.917 -14.564 1.00 79.00 92 THR A C 1
ATOM 699 O O . THR A 1 92 ? -2.788 -11.183 -14.917 1.00 79.00 92 THR A O 1
ATOM 702 N N . GLY A 1 93 ? -4.498 -11.455 -13.484 1.00 84.69 93 GLY A N 1
ATOM 703 C CA . GLY A 1 93 ? -3.774 -12.328 -12.565 1.00 84.69 93 GLY A CA 1
ATOM 704 C C . GLY A 1 93 ? -3.059 -11.533 -11.477 1.00 84.69 93 GLY A C 1
ATOM 705 O O . GLY A 1 93 ? -3.458 -10.412 -11.169 1.00 84.69 93 GLY A O 1
ATOM 706 N N . SER A 1 94 ? -2.040 -12.134 -10.870 1.00 87.12 94 SER A N 1
ATOM 707 C CA . SER A 1 94 ? -1.277 -11.554 -9.763 1.00 87.12 94 SER A CA 1
ATOM 708 C C . SER A 1 94 ? 0.155 -11.221 -10.157 1.00 87.12 94 SER A C 1
ATOM 710 O O . SER A 1 94 ? 0.649 -11.669 -11.191 1.00 87.12 94 SER A O 1
ATOM 712 N N . LEU A 1 95 ? 0.849 -10.466 -9.301 1.00 83.12 95 LEU A N 1
ATOM 713 C CA . LEU A 1 95 ? 2.290 -10.278 -9.451 1.00 83.12 95 LEU A CA 1
ATOM 714 C C . LEU A 1 95 ? 3.005 -11.632 -9.347 1.00 83.12 95 LEU A C 1
ATOM 716 O O . LEU A 1 95 ? 2.690 -12.449 -8.480 1.00 83.12 95 LEU A O 1
ATOM 720 N N . LEU A 1 96 ? 3.951 -11.869 -10.254 1.00 75.62 96 LEU A N 1
ATOM 721 C CA . LEU A 1 96 ? 4.749 -13.091 -10.287 1.00 75.62 96 LEU A CA 1
ATOM 722 C C . LEU A 1 96 ? 5.914 -12.983 -9.304 1.00 75.62 96 LEU A C 1
ATOM 724 O O . LEU A 1 96 ? 6.544 -11.932 -9.202 1.00 75.62 96 LEU A O 1
ATOM 728 N N . GLY A 1 97 ? 6.249 -14.087 -8.632 1.00 68.75 97 GLY A N 1
ATOM 729 C CA . GLY A 1 97 ? 7.379 -14.143 -7.695 1.00 68.75 97 GLY A CA 1
ATOM 730 C C . GLY A 1 97 ? 8.735 -13.837 -8.341 1.00 68.75 97 GLY A C 1
ATOM 731 O O . GLY A 1 97 ? 9.631 -13.351 -7.663 1.00 68.75 97 GLY A O 1
ATOM 732 N N . SER A 1 98 ? 8.860 -14.033 -9.657 1.00 69.00 98 SER A N 1
ATOM 733 C CA . SER A 1 98 ? 10.053 -13.683 -10.440 1.00 69.00 98 SER A CA 1
ATOM 734 C C . SER A 1 98 ? 10.342 -12.182 -10.493 1.00 69.00 98 SER A C 1
ATOM 736 O O . SER A 1 98 ? 11.413 -11.794 -10.941 1.00 69.00 98 SER A O 1
ATOM 738 N N . LEU A 1 99 ? 9.395 -11.338 -10.069 1.00 70.56 99 LEU A N 1
ATOM 739 C CA . LEU A 1 99 ? 9.641 -9.911 -9.887 1.00 70.56 99 LEU A CA 1
ATOM 740 C C . LEU A 1 99 ? 10.594 -9.652 -8.710 1.00 70.56 99 LEU A C 1
ATOM 742 O O . LEU A 1 99 ? 11.254 -8.618 -8.681 1.00 70.56 99 LEU A O 1
ATOM 746 N N . GLY A 1 100 ? 10.665 -10.572 -7.747 1.00 74.38 100 GLY A N 1
ATOM 747 C CA . GLY A 1 100 ? 11.516 -10.442 -6.573 1.00 74.38 100 GLY A CA 1
ATOM 748 C C . GLY A 1 100 ? 12.998 -10.419 -6.931 1.00 74.38 100 GLY A C 1
ATOM 749 O O . GLY A 1 100 ? 13.420 -11.080 -7.877 1.00 74.38 100 GLY A O 1
ATOM 750 N N . ASN A 1 101 ? 13.785 -9.659 -6.168 1.00 79.06 101 ASN A N 1
ATOM 751 C CA . ASN A 1 101 ? 15.215 -9.424 -6.407 1.00 79.06 101 ASN A CA 1
ATOM 752 C C . ASN A 1 101 ? 15.544 -8.792 -7.772 1.00 79.06 101 ASN A C 1
ATOM 754 O O . ASN A 1 101 ? 16.681 -8.875 -8.225 1.00 79.06 101 ASN A O 1
ATOM 758 N N . SER A 1 102 ? 14.566 -8.181 -8.445 1.00 78.56 102 SER A N 1
ATOM 759 C CA . SER A 1 102 ? 14.829 -7.408 -9.658 1.00 78.56 102 SER A CA 1
ATOM 760 C C . SER A 1 102 ? 15.431 -6.036 -9.337 1.00 78.56 102 SER A C 1
ATOM 762 O O . SER A 1 102 ? 15.153 -5.444 -8.291 1.00 78.56 102 SER A O 1
ATOM 764 N N . ASP A 1 103 ? 16.184 -5.492 -10.294 1.00 80.31 103 ASP A N 1
ATOM 765 C CA . ASP A 1 103 ? 16.795 -4.156 -10.218 1.00 80.31 103 ASP A CA 1
ATOM 766 C C . ASP A 1 103 ? 15.830 -3.020 -10.606 1.00 80.31 103 ASP A C 1
ATOM 768 O O . ASP A 1 103 ? 16.242 -1.909 -10.955 1.00 80.31 103 ASP A O 1
ATOM 772 N N . ILE A 1 104 ? 14.522 -3.287 -10.568 1.00 80.31 104 ILE A N 1
ATOM 773 C CA . ILE A 1 104 ? 13.500 -2.317 -10.955 1.00 80.31 104 ILE A CA 1
ATOM 774 C C . ILE A 1 104 ? 13.463 -1.178 -9.935 1.00 80.31 104 ILE A C 1
ATOM 776 O O . ILE A 1 104 ? 13.310 -1.381 -8.733 1.00 80.31 104 ILE A O 1
ATOM 780 N N . GLN A 1 105 ? 13.540 0.040 -10.455 1.00 86.00 105 GLN A N 1
ATOM 781 C CA . GLN A 1 105 ? 13.436 1.293 -9.721 1.00 86.00 105 GLN A CA 1
ATOM 782 C C . GLN A 1 105 ? 12.044 1.911 -9.878 1.00 86.00 105 GLN A C 1
ATOM 784 O O . GLN A 1 105 ? 11.435 2.328 -8.897 1.00 86.00 105 GLN A O 1
ATOM 789 N N . ASN A 1 106 ? 11.495 1.938 -11.092 1.00 84.88 106 ASN A N 1
ATOM 790 C CA . ASN A 1 106 ? 10.194 2.539 -11.373 1.00 84.88 106 ASN A CA 1
ATOM 791 C C . ASN A 1 106 ? 9.235 1.473 -11.885 1.00 84.88 106 ASN A C 1
ATOM 793 O O . ASN A 1 106 ? 9.359 1.014 -13.019 1.00 84.88 106 ASN A O 1
ATOM 797 N N . PHE A 1 107 ? 8.263 1.101 -11.060 1.00 88.69 107 PHE A N 1
ATOM 798 C CA . PHE A 1 107 ? 7.320 0.030 -11.348 1.00 88.69 107 PHE A CA 1
ATOM 799 C C . PHE A 1 107 ? 5.889 0.552 -11.450 1.00 88.69 107 PHE A C 1
ATOM 801 O O . PHE A 1 107 ? 5.254 0.860 -10.440 1.00 88.69 107 PHE A O 1
ATOM 808 N N . TRP A 1 108 ? 5.368 0.674 -12.671 1.00 90.00 108 TRP A N 1
ATOM 809 C CA . TRP A 1 108 ? 4.038 1.228 -12.934 1.00 90.00 108 TRP A CA 1
ATOM 810 C C . TRP A 1 108 ? 3.132 0.184 -13.593 1.00 90.00 108 TRP A C 1
ATOM 812 O O . TRP A 1 108 ? 3.325 -0.180 -14.750 1.00 90.00 108 TRP A O 1
ATOM 822 N N . LEU A 1 109 ? 2.113 -0.272 -12.863 1.00 86.56 109 LEU A N 1
ATOM 823 C CA . LEU A 1 109 ? 1.082 -1.219 -13.316 1.00 86.56 109 LEU A CA 1
ATOM 824 C C . LEU A 1 109 ? -0.343 -0.687 -13.122 1.00 86.56 109 LEU A C 1
ATOM 826 O O . LEU A 1 109 ? -1.315 -1.441 -13.167 1.00 86.56 109 LEU A O 1
ATOM 830 N N . ASN A 1 110 ? -0.498 0.608 -12.884 1.00 90.69 110 ASN A N 1
ATOM 831 C CA . ASN A 1 110 ? -1.783 1.230 -12.598 1.00 90.69 110 ASN A CA 1
ATOM 832 C C . ASN A 1 110 ? -2.780 1.182 -13.774 1.00 90.69 110 ASN A C 1
ATOM 834 O O . ASN A 1 110 ? -2.391 1.148 -14.941 1.00 90.69 110 ASN A O 1
ATOM 838 N N . ASN A 1 111 ? -4.074 1.263 -13.458 1.00 87.69 111 ASN A N 1
ATOM 839 C CA . ASN A 1 111 ? -5.182 1.361 -14.418 1.00 87.69 111 ASN A CA 1
ATOM 840 C C . ASN A 1 111 ? -5.310 0.163 -15.378 1.00 87.69 111 ASN A C 1
ATOM 842 O O . ASN A 1 111 ? -5.486 0.349 -16.583 1.00 87.69 111 ASN A O 1
ATOM 846 N N . GLN A 1 112 ? -5.233 -1.074 -14.880 1.00 83.75 112 GLN A N 1
ATOM 847 C CA . GLN A 1 112 ? -5.502 -2.236 -15.737 1.00 83.75 112 GLN A CA 1
ATOM 848 C C . GLN A 1 112 ? -7.001 -2.390 -15.990 1.00 83.75 112 GLN A C 1
ATOM 850 O O . GLN A 1 112 ? -7.804 -2.395 -15.060 1.00 83.75 112 GLN A O 1
ATOM 855 N N . LYS A 1 113 ? -7.384 -2.605 -17.251 1.00 81.88 113 LYS A N 1
ATOM 856 C CA . LYS A 1 113 ? -8.788 -2.741 -17.667 1.00 81.88 113 LYS A CA 1
ATOM 857 C C . LYS A 1 113 ? -9.510 -3.906 -16.985 1.00 81.88 113 LYS A C 1
ATOM 859 O O . LYS A 1 113 ? -10.691 -3.784 -16.683 1.00 81.88 113 LYS A O 1
ATOM 864 N N . GLN A 1 114 ? -8.815 -5.022 -16.770 1.00 83.31 114 GLN A N 1
ATOM 865 C CA . GLN A 1 114 ? -9.369 -6.211 -16.107 1.00 83.31 114 GLN A CA 1
ATOM 866 C C . GLN A 1 114 ? -8.994 -6.303 -14.627 1.00 83.31 114 GLN A C 1
ATOM 868 O O . GLN A 1 114 ? -9.402 -7.258 -13.978 1.00 83.31 114 GLN A O 1
ATOM 873 N N . MET A 1 115 ? -8.260 -5.307 -14.115 1.00 90.62 115 MET A N 1
ATOM 874 C CA . MET A 1 115 ? -7.718 -5.239 -12.758 1.00 90.62 115 MET A CA 1
ATOM 875 C C . MET A 1 115 ? -6.767 -6.398 -12.411 1.00 90.62 115 MET A C 1
ATOM 877 O O . MET A 1 115 ? -7.068 -7.580 -12.568 1.00 90.62 115 MET A O 1
ATOM 881 N N . LEU A 1 116 ? -5.594 -6.066 -11.879 1.00 88.88 116 LEU A N 1
ATOM 882 C CA . LEU A 1 116 ? -4.716 -7.071 -11.278 1.00 88.88 116 LEU A CA 1
ATOM 883 C C . LEU A 1 116 ? -5.224 -7.466 -9.891 1.00 88.88 116 LEU A C 1
ATOM 885 O O . LEU A 1 116 ? -5.749 -6.632 -9.156 1.00 88.88 116 LEU A O 1
ATOM 889 N N . LEU A 1 117 ? -5.061 -8.741 -9.552 1.00 94.38 117 LEU A N 1
ATOM 890 C CA . LEU A 1 117 ? -5.528 -9.376 -8.323 1.00 94.38 117 LEU A CA 1
ATOM 891 C C . LEU A 1 117 ? -4.343 -9.836 -7.461 1.00 94.38 117 LEU A C 1
ATOM 893 O O . LEU A 1 117 ? -3.177 -9.746 -7.842 1.00 94.38 117 LEU A O 1
ATOM 897 N N . GLY A 1 118 ? -4.649 -10.399 -6.294 1.00 93.62 118 GLY A N 1
ATOM 898 C CA . GLY A 1 118 ? -3.651 -11.010 -5.418 1.00 93.62 118 GLY A CA 1
ATOM 899 C C . GLY A 1 118 ? -2.910 -9.999 -4.547 1.00 93.62 118 GLY A C 1
ATOM 900 O O . GLY A 1 118 ? -3.388 -8.888 -4.324 1.00 93.62 118 GLY A O 1
ATOM 901 N N . ARG A 1 119 ? -1.771 -10.427 -4.001 1.00 95.25 119 ARG A N 1
ATOM 902 C CA . ARG A 1 119 ? -0.960 -9.658 -3.047 1.00 95.25 119 ARG A CA 1
ATOM 903 C C . ARG A 1 119 ? 0.249 -9.027 -3.725 1.00 95.25 119 ARG A C 1
ATOM 905 O O . ARG A 1 119 ? 0.637 -9.438 -4.817 1.00 95.25 119 ARG A O 1
ATOM 912 N N . ILE A 1 120 ? 0.868 -8.073 -3.035 1.00 96.12 120 ILE A N 1
ATOM 913 C CA . ILE A 1 120 ? 2.076 -7.378 -3.502 1.00 96.12 120 ILE A CA 1
ATOM 914 C C . ILE A 1 120 ? 3.343 -7.757 -2.724 1.00 96.12 120 ILE A C 1
ATOM 916 O O . ILE A 1 120 ? 4.353 -7.069 -2.817 1.00 96.12 120 ILE A O 1
ATOM 920 N N . ASP A 1 121 ? 3.307 -8.892 -2.016 1.00 94.06 121 ASP A N 1
ATOM 921 C CA . ASP A 1 121 ? 4.372 -9.379 -1.120 1.00 94.06 121 ASP A CA 1
ATOM 922 C C . ASP A 1 121 ? 5.737 -9.495 -1.797 1.00 94.06 121 ASP A C 1
ATOM 924 O O . ASP A 1 121 ? 6.766 -9.262 -1.164 1.00 94.06 121 ASP A O 1
ATOM 928 N N . VAL A 1 122 ? 5.752 -9.755 -3.104 1.00 91.00 122 VAL A N 1
ATOM 929 C CA . VAL A 1 122 ? 6.979 -9.826 -3.902 1.00 91.00 122 VAL A CA 1
ATOM 930 C C . VAL A 1 122 ? 7.805 -8.532 -3.855 1.00 91.00 122 VAL A C 1
ATOM 932 O O . VAL A 1 122 ? 9.034 -8.595 -3.913 1.00 91.00 122 VAL A O 1
ATOM 935 N N . LEU A 1 123 ? 7.161 -7.373 -3.657 1.00 93.69 123 LEU A N 1
ATOM 936 C CA . LEU A 1 123 ? 7.839 -6.074 -3.618 1.00 93.69 123 LEU A CA 1
ATOM 937 C C . LEU A 1 123 ? 8.764 -5.900 -2.407 1.00 93.69 123 LEU A C 1
ATOM 939 O O . LEU A 1 123 ? 9.652 -5.055 -2.429 1.00 93.69 123 LEU A O 1
ATOM 943 N N . SER A 1 124 ? 8.602 -6.717 -1.363 1.00 92.75 124 SER A N 1
ATOM 944 C CA . SER A 1 124 ? 9.505 -6.709 -0.201 1.00 92.75 124 SER A CA 1
ATOM 945 C C . SER A 1 124 ? 10.952 -7.084 -0.554 1.00 92.75 124 SER A C 1
ATOM 947 O O . SER A 1 124 ? 11.887 -6.692 0.143 1.00 92.75 124 SER A O 1
ATOM 949 N N . SER A 1 125 ? 11.135 -7.819 -1.657 1.00 89.81 125 SER A N 1
ATOM 950 C CA . SER A 1 125 ? 12.435 -8.290 -2.147 1.00 89.81 125 SER A CA 1
ATOM 951 C C . SER A 1 125 ? 13.002 -7.466 -3.311 1.00 89.81 125 SER A C 1
ATOM 953 O O . SER A 1 125 ? 14.092 -7.755 -3.788 1.00 89.81 125 SER A O 1
ATOM 955 N N . THR A 1 126 ? 12.298 -6.435 -3.786 1.00 88.00 126 THR A N 1
ATOM 956 C CA . THR A 1 126 ? 12.769 -5.538 -4.859 1.00 88.00 126 THR A CA 1
ATOM 957 C C . THR A 1 126 ? 13.343 -4.260 -4.260 1.00 88.00 126 THR A C 1
ATOM 959 O O . THR A 1 126 ? 12.678 -3.229 -4.186 1.00 88.00 126 THR A O 1
ATOM 962 N N . THR A 1 127 ? 14.578 -4.333 -3.772 1.00 91.06 127 THR A N 1
ATOM 963 C CA . THR A 1 127 ? 15.180 -3.291 -2.918 1.00 91.06 127 THR A CA 1
ATOM 964 C C . THR A 1 127 ? 15.516 -1.991 -3.650 1.00 91.06 127 THR A C 1
ATOM 966 O O . THR A 1 127 ? 15.694 -0.955 -3.010 1.00 91.06 127 THR A O 1
ATOM 969 N N . GLN A 1 128 ? 15.572 -2.025 -4.983 1.00 89.00 128 GLN A N 1
ATOM 970 C CA . GLN A 1 128 ? 15.949 -0.882 -5.819 1.00 89.00 128 GLN A CA 1
ATOM 971 C C . GLN A 1 128 ? 14.783 0.076 -6.116 1.00 89.00 128 GLN A C 1
ATOM 973 O O . GLN A 1 128 ? 14.995 1.129 -6.721 1.00 89.00 128 GLN A O 1
ATOM 978 N N . LEU A 1 129 ? 13.567 -0.241 -5.656 1.00 94.06 129 LEU A N 1
ATOM 979 C CA . LEU A 1 129 ? 12.372 0.557 -5.918 1.00 94.06 129 LEU A CA 1
ATOM 980 C C . LEU A 1 129 ? 12.510 2.009 -5.439 1.00 94.06 129 LEU A C 1
ATOM 982 O O . LEU A 1 129 ? 12.871 2.293 -4.299 1.00 94.06 129 LEU A O 1
ATOM 986 N N . SER A 1 130 ? 12.143 2.919 -6.334 1.00 95.06 130 SER A N 1
ATOM 987 C CA . SER A 1 130 ? 12.075 4.371 -6.162 1.00 95.06 130 SER A CA 1
ATOM 988 C C . SER A 1 130 ? 10.648 4.890 -6.367 1.00 95.06 130 SER A C 1
ATOM 990 O O . SER A 1 130 ? 10.176 5.710 -5.577 1.00 95.06 130 SER A O 1
ATOM 992 N N . GLN A 1 131 ? 9.925 4.367 -7.367 1.00 96.00 131 GLN A N 1
ATOM 993 C CA . GLN A 1 131 ? 8.513 4.678 -7.619 1.00 96.00 131 GLN A CA 1
ATOM 994 C C . GLN A 1 131 ? 7.693 3.407 -7.843 1.00 96.00 131 GLN A C 1
ATOM 996 O O . GLN A 1 131 ? 8.065 2.554 -8.646 1.00 96.00 131 GLN A O 1
ATOM 1001 N N . VAL A 1 132 ? 6.533 3.309 -7.196 1.00 97.75 132 VAL A N 1
ATOM 1002 C CA . VAL A 1 132 ? 5.608 2.175 -7.340 1.00 97.75 132 VAL A CA 1
ATOM 1003 C C . VAL A 1 132 ? 4.192 2.686 -7.555 1.00 97.75 132 VAL A C 1
ATOM 1005 O O . VAL A 1 132 ? 3.581 3.257 -6.650 1.00 97.75 132 VAL A O 1
ATOM 1008 N N . TRP A 1 133 ? 3.638 2.458 -8.745 1.00 98.00 133 TRP A N 1
ATOM 1009 C CA . TRP A 1 133 ? 2.277 2.860 -9.098 1.00 98.00 133 TRP A CA 1
ATOM 1010 C C . TRP A 1 133 ? 1.400 1.648 -9.383 1.00 98.00 133 TRP A C 1
ATOM 1012 O O . TRP A 1 133 ? 1.458 1.057 -10.459 1.00 98.00 133 TRP A O 1
ATOM 1022 N N . LEU A 1 134 ? 0.536 1.312 -8.429 1.00 98.00 134 LEU A N 1
ATOM 1023 C CA . LEU A 1 134 ? -0.359 0.152 -8.498 1.00 98.00 134 LEU A CA 1
ATOM 1024 C C . LEU A 1 134 ? -1.839 0.531 -8.452 1.00 98.00 134 LEU A C 1
ATOM 1026 O O . LEU A 1 134 ? -2.704 -0.344 -8.401 1.00 98.00 134 LEU A O 1
ATOM 1030 N N . HIS A 1 135 ? -2.139 1.826 -8.453 1.00 98.31 135 HIS A N 1
ATOM 1031 C CA . HIS A 1 135 ? -3.493 2.321 -8.290 1.00 98.31 135 HIS A CA 1
ATOM 1032 C C . HIS A 1 135 ? -4.462 1.876 -9.393 1.00 98.31 135 HIS A C 1
ATOM 1034 O O . HIS A 1 135 ? -4.044 1.602 -10.518 1.00 98.31 135 HIS A O 1
ATOM 1040 N N . ALA A 1 136 ? -5.759 1.862 -9.081 1.00 97.69 136 ALA A N 1
ATOM 1041 C CA . ALA A 1 136 ? -6.821 1.410 -9.984 1.00 97.69 136 ALA A CA 1
ATOM 1042 C C . ALA A 1 136 ? -6.599 -0.039 -10.455 1.00 97.69 136 ALA A C 1
ATOM 1044 O O . ALA A 1 136 ? -6.458 -0.326 -11.647 1.00 97.69 136 ALA A O 1
ATOM 1045 N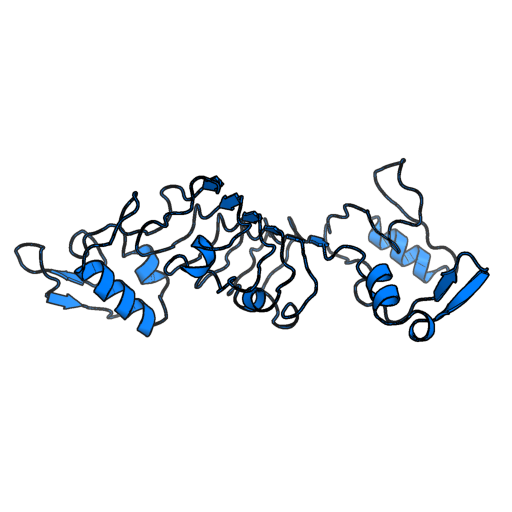 N . ASN A 1 137 ? -6.535 -0.938 -9.474 1.00 97.69 137 ASN A N 1
ATOM 1046 C CA . ASN A 1 137 ? -6.474 -2.390 -9.627 1.00 97.69 137 ASN A CA 1
ATOM 1047 C C . ASN A 1 137 ? -7.328 -3.043 -8.520 1.00 97.69 137 ASN A C 1
ATOM 1049 O O . ASN A 1 137 ? -8.111 -2.379 -7.843 1.00 97.69 137 ASN A O 1
ATOM 1053 N N . ALA A 1 138 ? -7.211 -4.355 -8.343 1.00 97.56 138 ALA A N 1
ATOM 1054 C CA . ALA A 1 138 ? -7.897 -5.116 -7.306 1.00 97.56 138 ALA A CA 1
ATOM 1055 C C . ALA A 1 138 ? -6.895 -5.898 -6.434 1.00 97.56 138 ALA A C 1
ATOM 1057 O O . ALA A 1 138 ? -7.169 -7.019 -5.997 1.00 97.56 138 ALA A O 1
ATOM 1058 N N . PHE A 1 139 ? -5.724 -5.306 -6.164 1.00 97.75 139 PHE A N 1
ATOM 1059 C CA . PHE A 1 139 ? -4.767 -5.876 -5.217 1.00 97.75 139 PHE A CA 1
ATOM 1060 C C . PHE A 1 139 ? -5.374 -5.927 -3.815 1.00 97.75 139 PHE A C 1
ATOM 1062 O O . PHE A 1 139 ? -6.114 -5.033 -3.411 1.00 97.75 139 PHE A O 1
ATOM 1069 N N . SER A 1 140 ? -5.063 -6.984 -3.073 1.00 95.44 140 SER A N 1
ATOM 1070 C CA . SER A 1 140 ? -5.673 -7.320 -1.785 1.00 95.44 140 SER A CA 1
ATOM 1071 C C . SER A 1 140 ? -4.625 -7.787 -0.771 1.00 95.44 140 SER A C 1
ATOM 1073 O O . SER A 1 140 ? -3.447 -7.945 -1.093 1.00 95.44 140 SER A O 1
ATOM 1075 N N . GLY A 1 141 ? -5.051 -8.024 0.471 1.00 93.38 141 GLY A N 1
ATOM 1076 C CA . GLY A 1 141 ? -4.147 -8.366 1.575 1.00 93.38 141 GLY A CA 1
ATOM 1077 C C . GLY A 1 141 ? -3.484 -7.134 2.196 1.00 93.38 141 GLY A C 1
ATOM 1078 O O . GLY A 1 141 ? -4.002 -6.027 2.059 1.00 93.38 141 GLY A O 1
ATOM 1079 N N . SER A 1 142 ? -2.380 -7.331 2.921 1.00 93.94 142 SER A N 1
ATOM 1080 C CA . SER A 1 142 ? -1.594 -6.241 3.519 1.00 93.94 142 SER A CA 1
ATOM 1081 C C . SER A 1 142 ? -0.781 -5.488 2.477 1.00 93.94 142 SER A C 1
ATOM 1083 O O . SER A 1 142 ? -0.333 -6.062 1.487 1.00 93.94 142 SER A O 1
ATOM 1085 N N . ILE A 1 143 ? -0.490 -4.227 2.783 1.00 96.12 143 ILE A N 1
ATOM 1086 C CA . ILE A 1 143 ? 0.661 -3.546 2.193 1.00 96.12 143 ILE A CA 1
ATOM 1087 C C . ILE A 1 143 ? 1.921 -4.258 2.701 1.00 96.12 143 ILE A C 1
ATOM 1089 O O . ILE A 1 143 ? 2.060 -4.483 3.904 1.00 96.12 143 ILE A O 1
ATOM 1093 N N . SER A 1 144 ? 2.795 -4.667 1.790 1.00 93.00 144 SER A N 1
ATOM 1094 C CA . SER A 1 144 ? 3.970 -5.478 2.113 1.00 93.00 144 SER A CA 1
ATOM 1095 C C . SER A 1 144 ? 5.002 -4.714 2.937 1.00 93.00 144 SER A C 1
ATOM 1097 O O . SER A 1 144 ? 5.005 -3.483 2.975 1.00 93.00 144 SER A O 1
ATOM 1099 N N . ASP A 1 145 ? 5.891 -5.452 3.602 1.00 92.56 145 ASP A N 1
ATOM 1100 C CA . ASP A 1 145 ? 7.020 -4.850 4.302 1.00 92.56 145 ASP A CA 1
ATOM 1101 C C . ASP A 1 145 ? 8.024 -4.301 3.282 1.00 92.56 145 ASP A C 1
ATOM 1103 O O . ASP A 1 145 ? 8.738 -5.051 2.621 1.00 92.56 145 ASP A O 1
ATOM 1107 N N . LEU A 1 146 ? 8.043 -2.977 3.138 1.00 94.62 146 LEU A N 1
ATOM 1108 C CA . LEU A 1 146 ? 8.926 -2.262 2.220 1.00 94.62 146 LEU A CA 1
ATOM 1109 C C . LEU A 1 146 ? 10.147 -1.670 2.937 1.00 94.62 146 LEU A C 1
ATOM 1111 O O . LEU A 1 146 ? 10.802 -0.798 2.377 1.00 94.62 146 LEU A O 1
ATOM 1115 N N . SER A 1 147 ? 10.475 -2.124 4.154 1.00 93.38 147 SER A N 1
ATOM 1116 C CA . SER A 1 147 ? 11.605 -1.614 4.955 1.00 93.38 147 SER A CA 1
ATOM 1117 C C . SER A 1 147 ? 12.944 -1.588 4.209 1.00 93.38 147 SER A C 1
ATOM 1119 O O . SER A 1 147 ? 13.734 -0.669 4.415 1.00 93.38 147 SER A O 1
ATOM 1121 N N . ASN A 1 148 ? 13.175 -2.545 3.307 1.00 92.12 148 ASN A N 1
ATOM 1122 C CA . ASN A 1 148 ? 14.398 -2.624 2.503 1.00 92.12 148 ASN A CA 1
ATOM 1123 C C . ASN A 1 148 ? 14.398 -1.702 1.269 1.00 92.12 148 ASN A C 1
ATOM 1125 O O . ASN A 1 148 ? 15.442 -1.503 0.650 1.00 92.12 148 ASN A O 1
ATOM 1129 N N . CYS A 1 149 ? 13.259 -1.106 0.907 1.00 94.25 149 CYS A N 1
ATOM 1130 C CA . CYS A 1 149 ? 13.128 -0.193 -0.232 1.00 94.25 149 CYS A CA 1
ATOM 1131 C C . CYS A 1 149 ? 13.545 1.233 0.167 1.00 94.25 149 CYS A C 1
ATOM 1133 O O . CYS A 1 149 ? 12.745 2.168 0.153 1.00 94.25 149 CYS A O 1
ATOM 1135 N N . SER A 1 150 ? 14.810 1.411 0.554 1.00 94.12 150 SER A N 1
ATOM 1136 C CA . SER A 1 150 ? 15.335 2.674 1.108 1.00 94.12 150 SER A CA 1
ATOM 1137 C C . SER A 1 150 ? 15.309 3.863 0.133 1.00 94.12 150 SER A C 1
ATOM 1139 O O . SER A 1 150 ? 15.416 5.015 0.560 1.00 94.12 150 SER A O 1
ATOM 1141 N N . ASN A 1 151 ? 15.150 3.593 -1.166 1.00 95.12 151 ASN A N 1
ATOM 1142 C CA . ASN A 1 151 ? 15.042 4.602 -2.218 1.00 95.12 151 ASN A CA 1
ATOM 1143 C C . ASN A 1 151 ? 13.601 4.992 -2.570 1.00 95.12 151 ASN A C 1
ATOM 1145 O O . ASN A 1 151 ? 13.409 5.956 -3.312 1.00 95.12 151 ASN A O 1
ATOM 1149 N N . LEU A 1 152 ? 12.601 4.295 -2.023 1.00 97.62 152 LEU A N 1
ATOM 1150 C CA . LEU A 1 152 ? 11.200 4.501 -2.369 1.00 97.62 152 LEU A CA 1
ATOM 1151 C C . LEU A 1 152 ? 10.733 5.880 -1.903 1.00 97.62 152 LEU A C 1
ATOM 1153 O O . LEU A 1 152 ? 10.661 6.149 -0.703 1.00 97.62 152 LEU A O 1
ATOM 1157 N N . PHE A 1 153 ? 10.388 6.734 -2.864 1.00 97.69 153 PHE A N 1
ATOM 1158 C CA . PHE A 1 153 ? 9.903 8.085 -2.597 1.00 97.69 153 PHE A CA 1
ATOM 1159 C C . PHE A 1 153 ? 8.447 8.300 -3.020 1.00 97.69 153 PHE A C 1
ATOM 1161 O O . PHE A 1 153 ? 7.795 9.195 -2.486 1.00 97.69 153 PHE A O 1
ATOM 1168 N N . ASP A 1 154 ? 7.913 7.483 -3.931 1.00 98.25 154 ASP A N 1
ATOM 1169 C CA . ASP A 1 154 ? 6.556 7.644 -4.462 1.00 98.25 154 ASP A CA 1
ATOM 1170 C C . ASP A 1 154 ? 5.801 6.307 -4.518 1.00 98.25 154 ASP A C 1
ATOM 1172 O O . ASP A 1 154 ? 6.162 5.403 -5.277 1.00 98.25 154 ASP A O 1
ATOM 1176 N N . LEU A 1 155 ? 4.741 6.182 -3.715 1.00 98.44 155 LEU A N 1
ATOM 1177 C CA . LEU A 1 155 ? 3.957 4.957 -3.557 1.00 98.44 155 LEU A CA 1
ATOM 1178 C C . LEU A 1 155 ? 2.456 5.213 -3.769 1.00 98.44 155 LEU A C 1
ATOM 1180 O O . LEU A 1 155 ? 1.751 5.733 -2.906 1.00 98.44 155 LEU A O 1
ATOM 1184 N N . GLN A 1 156 ? 1.931 4.788 -4.915 1.00 98.56 156 GLN A N 1
ATOM 1185 C CA . GLN A 1 156 ? 0.545 5.038 -5.314 1.00 98.56 156 GLN A CA 1
ATOM 1186 C C . GLN A 1 156 ? -0.292 3.757 -5.233 1.00 98.56 156 GLN A C 1
ATOM 1188 O O . GLN A 1 156 ? -0.274 2.943 -6.162 1.00 98.56 156 GLN A O 1
ATOM 1193 N N . LEU A 1 157 ? -1.051 3.592 -4.145 1.00 98.44 157 LEU A N 1
ATOM 1194 C CA . LEU A 1 157 ? -1.843 2.387 -3.844 1.00 98.44 157 LEU A CA 1
ATOM 1195 C C . LEU A 1 157 ? -3.358 2.624 -3.855 1.00 98.44 157 LEU A C 1
ATOM 1197 O O . LEU A 1 157 ? -4.125 1.715 -3.527 1.00 98.44 157 LEU A O 1
ATOM 1201 N N . ARG A 1 158 ? -3.810 3.827 -4.221 1.00 98.25 158 ARG A N 1
ATOM 1202 C CA . ARG A 1 158 ? -5.238 4.164 -4.242 1.00 98.25 158 ARG A CA 1
ATOM 1203 C C . ARG A 1 158 ? -6.080 3.242 -5.131 1.00 98.25 158 ARG A C 1
ATOM 1205 O O . ARG A 1 158 ? -5.561 2.679 -6.088 1.00 98.25 158 ARG A O 1
ATOM 1212 N N . ASP A 1 159 ? -7.380 3.158 -4.868 1.00 98.06 159 ASP A N 1
ATOM 1213 C CA . ASP A 1 159 ? -8.337 2.353 -5.650 1.00 98.06 159 ASP A CA 1
ATOM 1214 C C . ASP A 1 159 ? -7.884 0.890 -5.785 1.00 98.06 159 ASP A C 1
ATOM 1216 O O . ASP A 1 159 ? -7.579 0.409 -6.878 1.00 98.06 159 ASP A O 1
ATOM 1220 N N . ASN A 1 160 ? -7.781 0.212 -4.645 1.00 98.31 160 ASN A N 1
ATOM 1221 C CA . ASN A 1 160 ? -7.471 -1.210 -4.537 1.00 98.31 160 ASN A CA 1
ATOM 1222 C C . ASN A 1 160 ? -8.332 -1.830 -3.418 1.00 98.31 160 ASN A C 1
ATOM 1224 O O . ASN A 1 160 ? -9.281 -1.229 -2.910 1.00 98.31 160 ASN A O 1
ATOM 1228 N N . GLN A 1 161 ? -8.031 -3.067 -3.038 1.00 97.00 161 GLN A N 1
ATOM 1229 C CA . GLN A 1 161 ? -8.702 -3.810 -1.973 1.00 97.00 161 GLN A CA 1
ATOM 1230 C C . GLN A 1 161 ? -7.738 -4.130 -0.822 1.00 97.00 161 GLN A C 1
ATOM 1232 O O . GLN A 1 161 ? -7.883 -5.160 -0.160 1.00 97.00 161 GLN A O 1
ATOM 1237 N N . PHE A 1 162 ? -6.736 -3.274 -0.577 1.00 96.94 162 PHE A N 1
ATOM 1238 C CA . PHE A 1 162 ? -5.811 -3.480 0.536 1.00 96.94 162 PHE A CA 1
ATOM 1239 C C . PHE A 1 162 ? -6.563 -3.454 1.863 1.00 96.94 162 PHE A C 1
ATOM 1241 O O . PHE A 1 162 ? -7.407 -2.593 2.104 1.00 96.94 162 PHE A O 1
ATOM 1248 N N . THR A 1 163 ? -6.230 -4.412 2.715 1.00 93.69 163 THR A N 1
ATOM 1249 C CA . THR A 1 163 ? -6.783 -4.633 4.055 1.00 93.69 163 THR A CA 1
ATOM 1250 C C . THR A 1 163 ? -5.668 -4.498 5.083 1.00 93.69 163 THR A C 1
ATOM 1252 O O . THR A 1 163 ? -4.527 -4.198 4.724 1.00 93.69 163 THR A O 1
ATOM 1255 N N . ARG A 1 164 ? -5.971 -4.799 6.351 1.00 93.00 164 ARG A N 1
ATOM 1256 C CA . ARG A 1 164 ? -4.998 -4.794 7.452 1.00 93.00 164 ARG A CA 1
ATOM 1257 C C . ARG A 1 164 ? -4.496 -3.390 7.779 1.00 93.00 164 ARG A C 1
ATOM 1259 O O . ARG A 1 164 ? -4.907 -2.393 7.186 1.00 93.00 164 ARG A O 1
ATOM 1266 N N . MET A 1 165 ? -3.637 -3.335 8.786 1.00 93.12 165 MET A N 1
ATOM 1267 C CA . MET A 1 165 ? -2.997 -2.112 9.248 1.00 93.12 165 MET A CA 1
ATOM 1268 C C . MET A 1 165 ? -1.929 -1.636 8.265 1.00 93.12 165 MET A C 1
ATOM 1270 O O . MET A 1 165 ? -1.267 -2.441 7.608 1.00 93.12 165 MET A O 1
ATOM 1274 N N . VAL A 1 166 ? -1.730 -0.319 8.209 1.00 95.44 166 VAL A N 1
ATOM 1275 C CA . VAL A 1 166 ? -0.587 0.273 7.508 1.00 95.44 166 VAL A CA 1
ATOM 1276 C C . VAL A 1 166 ? 0.695 -0.103 8.267 1.00 95.44 166 VAL A C 1
ATOM 1278 O O . VAL A 1 166 ? 0.793 0.206 9.457 1.00 95.44 166 VAL A O 1
ATOM 1281 N N . PRO A 1 167 ? 1.678 -0.765 7.627 1.00 94.12 167 PRO A N 1
ATOM 1282 C CA . PRO A 1 167 ? 2.876 -1.231 8.316 1.00 94.12 167 PRO A CA 1
ATOM 1283 C C . PRO A 1 167 ? 3.692 -0.083 8.942 1.00 94.12 167 PRO A C 1
ATOM 1285 O O . PRO A 1 167 ? 3.976 0.905 8.260 1.00 94.12 167 PRO A O 1
ATOM 1288 N N . PRO A 1 168 ? 4.176 -0.216 10.193 1.00 93.31 168 PRO A N 1
ATOM 1289 C CA . PRO A 1 168 ? 5.025 0.803 10.818 1.00 93.31 168 PRO A CA 1
ATOM 1290 C C . PRO A 1 168 ? 6.358 1.046 10.099 1.00 93.31 168 PRO A C 1
ATOM 1292 O O . PRO A 1 168 ? 6.975 2.096 10.269 1.00 93.31 168 PRO A O 1
ATOM 1295 N N . CYS A 1 169 ? 6.852 0.073 9.328 1.00 93.25 169 CYS A N 1
ATOM 1296 C CA . CYS A 1 169 ? 8.029 0.254 8.476 1.00 93.25 169 CYS A CA 1
ATOM 1297 C C . CYS A 1 169 ? 7.768 1.256 7.347 1.00 93.25 169 CYS A C 1
ATOM 1299 O O . CYS A 1 169 ? 8.623 2.096 7.090 1.00 93.25 169 CYS A O 1
ATOM 1301 N N . LEU A 1 170 ? 6.574 1.232 6.747 1.00 95.00 170 LEU A N 1
ATOM 1302 C CA . LEU A 1 170 ? 6.196 2.136 5.664 1.00 95.00 170 LEU A CA 1
ATOM 1303 C C . LEU A 1 170 ? 6.163 3.595 6.129 1.00 95.00 170 LEU A C 1
ATOM 1305 O O . LEU A 1 170 ? 6.630 4.486 5.429 1.00 95.00 170 LEU A O 1
ATOM 1309 N N . ILE A 1 171 ? 5.655 3.823 7.342 1.00 94.50 171 ILE A N 1
ATOM 1310 C CA . ILE A 1 171 ? 5.592 5.149 7.973 1.00 94.50 171 ILE A CA 1
ATOM 1311 C C . ILE A 1 171 ? 6.996 5.720 8.229 1.00 94.50 171 ILE A C 1
ATOM 1313 O O . ILE A 1 171 ? 7.188 6.932 8.197 1.00 94.50 171 ILE A O 1
ATOM 1317 N N . ARG A 1 172 ? 7.982 4.847 8.474 1.00 94.56 172 ARG A N 1
ATOM 1318 C CA . ARG A 1 172 ? 9.365 5.211 8.819 1.00 94.56 172 ARG A CA 1
ATOM 1319 C C . ARG A 1 172 ? 10.318 5.205 7.622 1.00 94.56 172 ARG A C 1
ATOM 1321 O O . ARG A 1 172 ? 11.525 5.325 7.827 1.00 94.56 172 ARG A O 1
ATOM 1328 N N . LEU A 1 173 ? 9.818 5.043 6.396 1.00 95.50 173 LEU A N 1
ATOM 1329 C CA . LEU A 1 173 ? 10.687 5.032 5.223 1.00 95.50 173 LEU A CA 1
ATOM 1330 C C . LEU A 1 173 ? 11.390 6.386 5.052 1.00 95.50 173 LEU A C 1
ATOM 1332 O O . LEU A 1 173 ? 10.723 7.418 5.002 1.00 95.50 173 LEU A O 1
ATOM 1336 N N . PRO A 1 174 ? 12.729 6.399 4.922 1.00 94.81 174 PRO A N 1
ATOM 1337 C CA . PRO A 1 174 ? 13.516 7.624 5.049 1.00 94.81 174 PRO A CA 1
ATOM 1338 C C . PRO A 1 174 ? 13.336 8.596 3.879 1.00 94.81 174 PRO A C 1
ATOM 1340 O O . PRO A 1 174 ? 13.530 9.796 4.053 1.00 94.81 174 PRO A O 1
ATOM 1343 N N . LYS A 1 175 ? 12.996 8.089 2.688 1.00 97.00 175 LYS A N 1
ATOM 1344 C CA . LYS A 1 175 ? 12.850 8.890 1.464 1.00 97.00 175 LYS A CA 1
ATOM 1345 C C . LYS A 1 175 ? 11.413 9.017 0.976 1.00 97.00 175 LYS A C 1
ATOM 1347 O O . LYS A 1 175 ? 11.194 9.662 -0.046 1.00 97.00 175 LYS A O 1
ATOM 1352 N N . LEU A 1 176 ? 10.446 8.428 1.683 1.00 97.94 176 LEU A N 1
ATOM 1353 C CA . LEU A 1 176 ? 9.053 8.479 1.263 1.00 97.94 176 LEU A CA 1
ATOM 1354 C C . LEU A 1 176 ? 8.591 9.938 1.230 1.00 97.94 176 LEU A C 1
ATOM 1356 O O . LEU A 1 176 ? 8.675 10.648 2.228 1.00 97.94 176 LEU A O 1
ATOM 1360 N N . PHE A 1 177 ? 8.119 10.379 0.071 1.00 97.94 177 PHE A N 1
ATOM 1361 C CA . PHE A 1 177 ? 7.690 11.752 -0.160 1.00 97.94 177 PHE A CA 1
ATOM 1362 C C . PHE A 1 177 ? 6.220 11.825 -0.551 1.00 97.94 177 PHE A C 1
ATOM 1364 O O . PHE A 1 177 ? 5.530 12.740 -0.120 1.00 97.94 177 PHE A O 1
ATOM 1371 N N . ASN A 1 178 ? 5.721 10.869 -1.333 1.00 98.19 178 ASN A N 1
ATOM 1372 C CA . ASN A 1 178 ? 4.340 10.855 -1.794 1.00 98.19 178 ASN A CA 1
ATOM 1373 C C . ASN A 1 178 ? 3.713 9.477 -1.586 1.00 98.19 178 ASN A C 1
ATOM 1375 O O . ASN A 1 178 ? 4.284 8.457 -1.976 1.00 98.19 178 ASN A O 1
ATOM 1379 N N . ILE A 1 179 ? 2.524 9.446 -0.986 1.00 98.12 179 ILE A N 1
ATOM 1380 C CA . ILE A 1 179 ? 1.770 8.213 -0.790 1.00 98.12 179 ILE A CA 1
ATOM 1381 C C . ILE A 1 179 ? 0.263 8.431 -0.9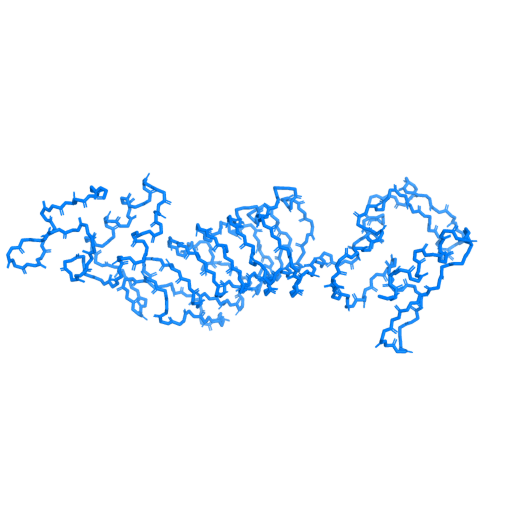37 1.00 98.12 179 ILE A C 1
ATOM 1383 O O . ILE A 1 179 ? -0.327 9.340 -0.347 1.00 98.12 179 ILE A O 1
ATOM 1387 N N . THR A 1 180 ? -0.394 7.545 -1.688 1.00 98.31 180 THR A N 1
ATOM 1388 C CA . THR A 1 180 ? -1.860 7.523 -1.789 1.00 98.31 180 THR A CA 1
ATOM 1389 C C . THR A 1 180 ? -2.432 6.185 -1.340 1.00 98.31 180 THR A C 1
ATOM 1391 O O . THR A 1 180 ? -2.045 5.126 -1.828 1.00 98.31 180 THR A O 1
ATOM 1394 N N . LEU A 1 181 ? -3.379 6.244 -0.402 1.00 97.88 181 LEU A N 1
ATOM 1395 C CA . LEU A 1 181 ? -4.037 5.090 0.224 1.00 97.88 181 LEU A CA 1
ATOM 1396 C C . LEU A 1 181 ? -5.567 5.125 0.086 1.00 97.88 181 LEU A C 1
ATOM 1398 O O . LEU A 1 181 ? -6.241 4.186 0.510 1.00 97.88 181 LEU A O 1
ATOM 1402 N N . GLN A 1 182 ? -6.124 6.187 -0.501 1.00 97.25 182 GLN A N 1
ATOM 1403 C CA . GLN A 1 182 ? -7.567 6.352 -0.695 1.00 97.25 182 GLN A CA 1
ATOM 1404 C C . GLN A 1 182 ? -8.222 5.181 -1.430 1.00 97.25 182 GLN A C 1
ATOM 1406 O O . GLN A 1 182 ? -7.620 4.542 -2.287 1.00 97.25 182 GLN A O 1
ATOM 1411 N N . ASN A 1 183 ? -9.484 4.929 -1.108 1.00 96.94 183 ASN A N 1
ATOM 1412 C CA . ASN A 1 183 ? -10.325 3.905 -1.728 1.00 96.94 183 ASN A CA 1
ATOM 1413 C C . ASN A 1 183 ? -9.738 2.497 -1.582 1.00 96.94 183 ASN A C 1
ATOM 1415 O O . ASN A 1 183 ? -9.629 1.752 -2.549 1.00 96.94 183 ASN A O 1
ATOM 1419 N N . ASN A 1 184 ? -9.379 2.145 -0.346 1.00 97.44 184 ASN A N 1
ATOM 1420 C CA . ASN A 1 184 ? -8.991 0.799 0.069 1.00 97.44 184 ASN A CA 1
ATOM 1421 C C . ASN A 1 184 ? -9.906 0.313 1.209 1.00 97.44 184 ASN A C 1
ATOM 1423 O O . ASN A 1 184 ? -11.041 0.782 1.362 1.00 97.44 184 ASN A O 1
ATOM 1427 N N . LYS A 1 185 ? -9.463 -0.692 1.964 1.00 96.06 185 LYS A N 1
ATOM 1428 C CA . LYS A 1 185 ? -10.133 -1.285 3.130 1.00 96.06 185 LYS A CA 1
ATOM 1429 C C . LYS A 1 185 ? -9.147 -1.444 4.293 1.00 96.06 185 LYS A C 1
ATOM 1431 O O . LYS A 1 185 ? -9.256 -2.385 5.072 1.00 96.06 185 LYS A O 1
ATOM 1436 N N . LEU A 1 186 ? -8.173 -0.535 4.389 1.00 95.81 186 LEU A N 1
ATOM 1437 C CA . LEU A 1 186 ? -7.162 -0.533 5.447 1.00 95.81 186 LEU A CA 1
ATOM 1438 C C . LEU A 1 186 ? -7.833 -0.325 6.805 1.00 95.81 186 LEU A C 1
ATOM 1440 O O . LEU A 1 186 ? -8.792 0.438 6.904 1.00 95.81 186 LEU A O 1
ATOM 1444 N N . GLN A 1 187 ? -7.337 -1.011 7.829 1.00 94.00 187 GLN A N 1
ATOM 1445 C CA . GLN A 1 187 ? -7.923 -1.065 9.169 1.00 94.00 187 GLN A CA 1
ATOM 1446 C C . GLN A 1 187 ? -6.933 -0.586 10.235 1.00 94.00 187 GLN A C 1
ATOM 1448 O O . GLN A 1 187 ? -5.755 -0.365 9.962 1.00 94.00 187 GLN A O 1
ATOM 1453 N N . GLY A 1 188 ? -7.410 -0.466 11.474 1.00 93.75 188 GLY A N 1
ATOM 1454 C CA . GLY A 1 188 ? -6.587 -0.078 12.616 1.00 93.75 188 GLY A CA 1
ATOM 1455 C C . GLY A 1 188 ? -6.443 1.433 12.778 1.00 93.75 188 GLY A C 1
ATOM 1456 O O . GLY A 1 188 ? -7.332 2.177 12.352 1.00 93.75 188 GLY A O 1
ATOM 1457 N N . PRO A 1 189 ? -5.379 1.890 13.460 1.00 95.00 189 PRO A N 1
ATOM 1458 C CA . PRO A 1 189 ? -5.188 3.299 13.752 1.00 95.00 189 PRO A CA 1
ATOM 1459 C C . PRO A 1 189 ? -4.898 4.069 12.468 1.00 95.00 189 PRO A C 1
ATOM 1461 O O . PRO A 1 189 ? -4.242 3.568 11.552 1.00 95.00 189 PRO A O 1
ATOM 1464 N N . TYR A 1 190 ? -5.374 5.309 12.421 1.00 94.88 190 TYR A N 1
ATOM 1465 C CA . TYR A 1 190 ? -5.064 6.211 11.323 1.00 94.88 190 TYR A CA 1
ATOM 1466 C C . TYR A 1 190 ? -3.545 6.478 11.300 1.00 94.88 190 TYR A C 1
ATOM 1468 O O . TYR A 1 190 ? -2.993 6.888 12.328 1.00 94.88 190 TYR A O 1
ATOM 1476 N N . PRO A 1 191 ? -2.842 6.232 10.179 1.00 95.19 191 PRO A N 1
ATOM 1477 C CA . PRO A 1 191 ? -1.388 6.328 10.138 1.00 95.19 191 PRO A CA 1
ATOM 1478 C C . PRO A 1 191 ? -0.926 7.788 10.207 1.00 95.19 191 PRO A C 1
ATOM 1480 O O . PRO A 1 191 ? -1.469 8.662 9.530 1.00 95.19 191 PRO A O 1
ATOM 1483 N N . LEU A 1 192 ? 0.121 8.037 10.994 1.00 94.94 192 LEU A N 1
ATOM 1484 C CA . LEU A 1 192 ? 0.754 9.347 11.123 1.00 94.94 192 LEU A CA 1
ATOM 1485 C C . LEU A 1 192 ? 2.131 9.328 10.462 1.00 94.94 192 LEU A C 1
ATOM 1487 O O . LEU A 1 192 ? 3.092 8.825 11.038 1.00 94.94 192 LEU A O 1
ATOM 1491 N N . PHE A 1 193 ? 2.213 9.877 9.254 1.00 95.19 193 PHE A N 1
ATOM 1492 C CA . PHE A 1 193 ? 3.481 10.105 8.561 1.00 95.19 193 PHE A CA 1
ATOM 1493 C C . PHE A 1 193 ? 4.135 11.408 9.038 1.00 95.19 193 PHE A C 1
ATOM 1495 O O . PHE A 1 193 ? 3.473 12.263 9.633 1.00 95.19 193 PHE A O 1
ATOM 1502 N N . SER A 1 194 ? 5.435 11.577 8.775 1.00 93.69 194 SER A N 1
ATOM 1503 C CA . SER A 1 194 ? 6.105 12.855 9.024 1.00 93.69 194 SER A CA 1
ATOM 1504 C C . SER A 1 194 ? 5.511 13.961 8.146 1.00 93.69 194 SER A C 1
ATOM 1506 O O . SER A 1 194 ? 5.005 13.711 7.053 1.00 93.69 194 SER A O 1
ATOM 1508 N N . SER A 1 195 ? 5.617 15.211 8.600 1.00 93.75 195 SER A N 1
ATOM 1509 C CA . SER A 1 195 ? 5.100 16.387 7.882 1.00 93.75 195 SER A CA 1
ATOM 1510 C C . SER A 1 195 ? 5.722 16.606 6.498 1.00 93.75 195 SER A C 1
ATOM 1512 O O . SER A 1 195 ? 5.169 17.345 5.689 1.00 93.75 195 SER A O 1
ATOM 1514 N N . SER A 1 196 ? 6.868 15.978 6.221 1.00 94.75 196 SER A N 1
ATOM 1515 C CA . SER A 1 196 ? 7.542 16.001 4.922 1.00 94.75 196 SER A CA 1
ATOM 1516 C C . SER A 1 196 ? 6.878 15.113 3.865 1.00 94.75 196 SER A C 1
ATOM 1518 O O . SER A 1 196 ? 7.187 15.267 2.686 1.00 94.75 196 SER A O 1
ATOM 1520 N N . VAL A 1 197 ? 6.006 14.180 4.264 1.00 97.56 197 VAL A N 1
ATOM 1521 C CA . VAL A 1 197 ? 5.328 13.257 3.345 1.00 97.56 197 VAL A CA 1
ATOM 1522 C C . VAL A 1 197 ? 3.985 13.842 2.922 1.00 97.56 197 VAL A C 1
ATOM 1524 O O . VAL A 1 197 ? 3.144 14.185 3.751 1.00 97.56 197 VAL A O 1
ATOM 1527 N N . GLN A 1 198 ? 3.748 13.904 1.618 1.00 97.31 198 GLN A N 1
ATOM 1528 C CA . GLN A 1 198 ? 2.444 14.181 1.034 1.00 97.31 198 GLN A CA 1
ATOM 1529 C C . GLN A 1 198 ? 1.601 12.906 1.070 1.00 97.31 198 GLN A C 1
ATOM 1531 O O . GLN A 1 198 ? 1.893 11.925 0.387 1.00 97.31 198 GLN A O 1
ATOM 1536 N N . VAL A 1 199 ? 0.551 12.911 1.888 1.00 96.38 199 VAL A N 1
ATOM 1537 C CA . VAL A 1 199 ? -0.275 11.726 2.137 1.00 96.38 199 VAL A CA 1
ATOM 1538 C C . VAL A 1 199 ? -1.714 11.994 1.713 1.00 96.38 199 VAL A C 1
ATOM 1540 O O . VAL A 1 199 ? -2.340 12.940 2.182 1.00 96.38 199 VAL A O 1
ATOM 1543 N N . THR A 1 200 ? -2.274 11.123 0.871 1.00 96.50 200 THR A N 1
ATOM 1544 C CA . THR A 1 200 ? -3.706 11.144 0.520 1.00 96.50 200 THR A CA 1
ATOM 1545 C C . THR A 1 200 ? -4.384 9.843 0.942 1.00 96.50 200 THR A C 1
ATOM 1547 O O . THR A 1 200 ? -4.309 8.831 0.241 1.00 96.50 200 THR A O 1
ATOM 1550 N N . ILE A 1 201 ? -5.061 9.858 2.092 1.00 93.81 201 ILE A N 1
ATOM 1551 C CA . ILE A 1 201 ? -5.730 8.677 2.671 1.00 93.81 201 ILE A CA 1
ATOM 1552 C C . ILE A 1 201 ? -7.236 8.658 2.375 1.00 93.81 201 ILE A C 1
ATOM 1554 O O . ILE A 1 201 ? -7.803 7.583 2.187 1.00 93.81 201 ILE A O 1
ATOM 1558 N N . GLY A 1 202 ? -7.875 9.830 2.298 1.00 88.75 202 GLY A N 1
ATOM 1559 C CA . GLY A 1 202 ? -9.328 9.950 2.141 1.00 88.75 202 GLY A CA 1
ATOM 1560 C C . GLY A 1 202 ? -10.124 9.377 3.326 1.00 88.75 202 GLY A C 1
ATOM 1561 O O . GLY A 1 202 ? -9.560 8.996 4.346 1.00 88.75 202 GLY A O 1
ATOM 1562 N N . ASN A 1 203 ? -11.446 9.294 3.173 1.00 89.12 203 ASN A N 1
ATOM 1563 C CA . ASN A 1 203 ? -12.400 8.795 4.179 1.00 89.12 203 ASN A CA 1
ATOM 1564 C C . ASN A 1 203 ? -13.017 7.430 3.807 1.00 89.12 203 ASN A C 1
ATOM 1566 O O . ASN A 1 203 ? -14.052 7.028 4.331 1.00 89.12 203 ASN A O 1
ATOM 1570 N N . THR A 1 204 ? -12.413 6.721 2.853 1.00 91.94 204 THR A N 1
ATOM 1571 C CA . THR A 1 204 ? -12.984 5.505 2.249 1.00 91.94 204 THR A CA 1
ATOM 1572 C C . THR A 1 204 ? -12.356 4.203 2.748 1.00 91.94 204 THR A C 1
ATOM 1574 O O . THR A 1 204 ? -12.820 3.115 2.390 1.00 91.94 204 THR A O 1
ATOM 1577 N N . ASN A 1 205 ? -11.326 4.312 3.591 1.00 95.12 205 ASN A N 1
ATOM 1578 C CA . ASN A 1 205 ? -10.731 3.201 4.330 1.00 95.12 205 ASN A CA 1
ATOM 1579 C C . ASN A 1 205 ? -11.593 2.799 5.542 1.00 95.12 205 ASN A C 1
ATOM 1581 O O . ASN A 1 205 ? -12.681 3.325 5.759 1.00 95.12 205 ASN A O 1
ATOM 1585 N N . SER A 1 206 ? -11.138 1.803 6.298 1.00 94.06 206 SER A N 1
ATOM 1586 C CA . SER A 1 206 ? -11.838 1.217 7.453 1.00 94.06 206 SER A CA 1
ATOM 1587 C C . SER A 1 206 ? -11.038 1.413 8.745 1.00 94.06 206 SER A C 1
ATOM 1589 O O . SER A 1 206 ? -11.002 0.536 9.607 1.00 94.06 206 SER A O 1
ATOM 1591 N N . PHE A 1 207 ? -10.362 2.560 8.866 1.00 95.12 207 PHE A N 1
ATOM 1592 C CA . PHE A 1 207 ? -9.670 2.938 10.095 1.00 95.12 207 PHE A CA 1
ATOM 1593 C C . PHE A 1 207 ? -10.666 3.092 11.245 1.00 95.12 207 PHE A C 1
ATOM 1595 O O . PHE A 1 207 ? -11.852 3.369 11.043 1.00 95.12 207 PHE A O 1
ATOM 1602 N N . CYS A 1 208 ? -10.176 2.913 12.468 1.00 94.00 208 CYS A N 1
ATOM 1603 C CA . CYS A 1 208 ? -11.011 3.078 13.650 1.00 94.00 208 CYS A CA 1
ATOM 1604 C C . CYS A 1 208 ? -11.387 4.551 13.878 1.00 94.00 208 CYS A C 1
ATOM 1606 O O . CYS A 1 208 ? -12.470 4.849 14.369 1.00 94.00 208 CYS A O 1
ATOM 1608 N N . LYS A 1 209 ? -10.512 5.482 13.491 1.00 93.25 209 LYS A N 1
ATOM 1609 C CA . LYS A 1 209 ? -10.692 6.931 13.633 1.00 93.25 209 LYS A CA 1
ATOM 1610 C C . LYS A 1 209 ? -10.277 7.638 12.345 1.00 93.25 209 LYS A C 1
ATOM 1612 O O . LYS A 1 209 ? -9.444 7.122 11.604 1.00 93.25 209 LYS A O 1
ATOM 1617 N N . ASP A 1 210 ? -10.796 8.847 12.145 1.00 91.00 210 ASP A N 1
ATOM 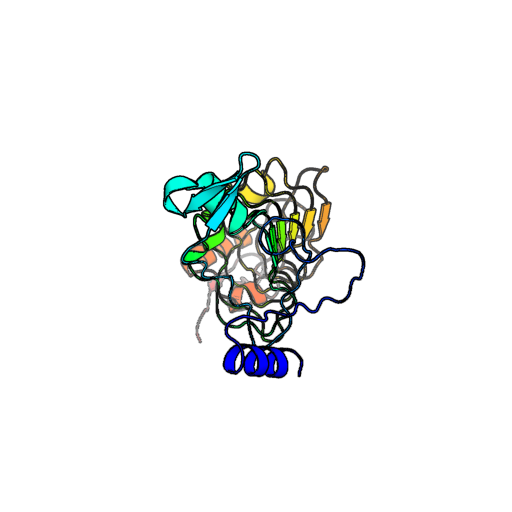1618 C CA . ASP A 1 210 ? -10.404 9.738 11.040 1.00 91.00 210 ASP A CA 1
ATOM 1619 C C . ASP A 1 210 ? -9.147 10.570 11.357 1.00 91.00 210 ASP A C 1
ATOM 1621 O O . ASP A 1 210 ? -8.666 11.342 10.530 1.00 91.00 210 ASP A O 1
ATOM 1625 N N . THR A 1 211 ? -8.609 10.430 12.570 1.00 91.44 211 THR A N 1
ATOM 1626 C CA . THR A 1 211 ? -7.414 11.127 13.048 1.00 91.44 211 THR A CA 1
ATOM 1627 C C . THR A 1 211 ? -6.443 10.156 13.708 1.00 91.44 211 THR A C 1
ATOM 1629 O O . THR A 1 211 ? -6.828 9.090 14.195 1.00 91.44 211 THR A O 1
ATOM 1632 N N . SER A 1 212 ? -5.160 10.532 13.719 1.00 90.94 212 SER A N 1
ATOM 1633 C CA . SER A 1 212 ? -4.103 9.748 14.362 1.00 90.94 212 SER A CA 1
ATOM 1634 C C . SER A 1 212 ? -4.377 9.548 15.852 1.00 90.94 212 SER A C 1
ATOM 1636 O O . SER A 1 212 ? -4.719 10.485 16.572 1.00 90.94 212 SER A O 1
ATOM 1638 N N . GLY A 1 213 ? -4.146 8.328 16.326 1.00 91.12 213 GLY A N 1
ATOM 1639 C CA . GLY A 1 213 ? -4.272 7.949 17.727 1.00 91.12 213 GLY A CA 1
ATOM 1640 C C . GLY A 1 213 ? -4.579 6.460 17.883 1.00 91.12 213 GLY A C 1
ATOM 1641 O O . GLY A 1 213 ? -4.891 5.786 16.898 1.00 91.12 213 GLY A O 1
ATOM 1642 N N . PRO A 1 214 ? -4.501 5.930 19.113 1.00 94.12 214 PRO A N 1
ATOM 1643 C CA . PRO A 1 214 ? -4.842 4.539 19.371 1.00 94.12 214 PRO A CA 1
ATOM 1644 C C . PRO A 1 214 ? -6.335 4.298 19.131 1.00 94.12 214 PRO A C 1
ATOM 1646 O O . PRO A 1 214 ? -7.170 5.167 19.417 1.00 94.12 214 PRO A O 1
ATOM 1649 N N . CYS A 1 215 ? -6.668 3.113 18.624 1.00 94.94 215 CYS A N 1
ATOM 1650 C CA . CYS A 1 215 ? -8.046 2.640 18.589 1.00 94.94 215 CYS A CA 1
ATOM 1651 C C . CYS A 1 215 ? -8.541 2.310 20.003 1.00 94.94 215 CYS A C 1
ATOM 1653 O O . CYS A 1 215 ? -7.760 2.238 20.952 1.00 94.94 215 CYS A O 1
ATOM 1655 N N . ASP A 1 216 ? -9.845 2.098 20.139 1.00 94.00 216 ASP A N 1
ATOM 1656 C CA . ASP A 1 216 ? -10.416 1.513 21.347 1.00 94.00 216 ASP A CA 1
ATOM 1657 C C . ASP A 1 216 ? -9.761 0.143 21.652 1.00 94.00 216 ASP A C 1
ATOM 1659 O O . ASP A 1 216 ? -9.454 -0.607 20.713 1.00 94.00 216 ASP A O 1
ATOM 1663 N N . PRO A 1 217 ? -9.509 -0.208 22.927 1.00 91.19 217 PRO A N 1
ATOM 1664 C CA . PRO A 1 217 ? -8.913 -1.494 23.285 1.00 91.19 217 PRO A CA 1
ATOM 1665 C C . PRO A 1 217 ? -9.702 -2.705 22.773 1.00 91.19 217 PRO A C 1
ATOM 1667 O O . PRO A 1 217 ? -9.086 -3.671 22.322 1.00 91.19 217 PRO A O 1
ATOM 1670 N N . HIS A 1 218 ? -11.039 -2.655 22.770 1.00 88.75 218 HIS A N 1
ATOM 1671 C CA . HIS A 1 218 ? -11.865 -3.739 22.233 1.00 88.75 218 HIS A CA 1
ATOM 1672 C C . HIS A 1 218 ? -11.681 -3.857 20.721 1.00 88.75 218 HIS A C 1
ATOM 1674 O O . HIS A 1 218 ? -11.433 -4.948 20.213 1.00 88.75 218 HIS A O 1
ATOM 1680 N N . VAL A 1 219 ? -11.718 -2.729 20.001 1.00 92.44 219 VAL A N 1
ATOM 1681 C CA . VAL A 1 219 ? -11.446 -2.683 18.553 1.00 92.44 219 VAL A CA 1
ATOM 1682 C C . VAL A 1 219 ? -10.064 -3.254 18.243 1.00 92.44 219 VAL A C 1
ATOM 1684 O O . VAL A 1 219 ? -9.927 -4.062 17.330 1.00 92.44 219 VAL A O 1
ATOM 1687 N N . THR A 1 220 ? -9.051 -2.884 19.026 1.00 92.12 220 THR A N 1
ATOM 1688 C CA . THR A 1 220 ? -7.678 -3.384 18.866 1.00 92.12 220 THR A CA 1
ATOM 1689 C C . THR A 1 220 ? -7.617 -4.900 19.049 1.00 92.12 220 THR A C 1
ATOM 1691 O O . THR A 1 220 ? -7.116 -5.593 18.167 1.00 92.12 220 THR A O 1
ATOM 1694 N N . ALA A 1 221 ? -8.223 -5.431 20.116 1.00 90.69 221 ALA A N 1
ATOM 1695 C CA . ALA A 1 221 ? -8.282 -6.871 20.359 1.00 90.69 221 ALA A CA 1
ATOM 1696 C C . ALA A 1 221 ? -8.980 -7.630 19.216 1.00 90.69 221 ALA A C 1
ATOM 1698 O O . ALA A 1 221 ? -8.514 -8.683 18.783 1.00 90.69 221 ALA A O 1
ATOM 1699 N N . PHE A 1 222 ? -10.072 -7.085 18.674 1.00 89.75 222 PHE A N 1
ATOM 1700 C CA . PHE A 1 222 ? -10.755 -7.684 17.528 1.00 89.75 222 PHE A CA 1
ATOM 1701 C C . PHE A 1 222 ? -9.901 -7.668 16.261 1.00 89.75 222 PHE A C 1
ATOM 1703 O O . PHE A 1 222 ? -9.882 -8.661 15.532 1.00 89.75 222 PHE A O 1
ATOM 1710 N N . LEU A 1 223 ? -9.169 -6.584 15.998 1.00 89.44 223 LEU A N 1
ATOM 1711 C CA . LEU A 1 223 ? -8.242 -6.523 14.869 1.00 89.44 223 LEU A CA 1
ATOM 1712 C C . LEU A 1 223 ? -7.118 -7.562 15.007 1.00 89.44 223 LEU A C 1
ATOM 1714 O O . LEU A 1 223 ? -6.815 -8.248 14.029 1.00 89.44 223 LEU A O 1
ATOM 1718 N N . ASP A 1 224 ? -6.584 -7.778 16.208 1.00 87.81 224 ASP A N 1
ATOM 1719 C CA . ASP A 1 224 ? -5.581 -8.822 16.458 1.00 87.81 224 ASP A CA 1
ATOM 1720 C C . ASP A 1 224 ? -6.138 -10.226 16.176 1.00 87.81 224 ASP A C 1
ATOM 1722 O O . ASP A 1 224 ? -5.503 -11.032 15.486 1.00 87.81 224 ASP A O 1
ATOM 1726 N N . VAL A 1 225 ? -7.376 -10.497 16.607 1.00 86.88 225 VAL A N 1
ATOM 1727 C CA . VAL A 1 225 ? -8.089 -11.743 16.278 1.00 86.88 225 VAL A CA 1
ATOM 1728 C C . VAL A 1 225 ? -8.277 -11.885 14.766 1.00 86.88 225 VAL A C 1
ATOM 1730 O O . VAL A 1 225 ? -8.049 -12.970 14.225 1.00 86.88 225 VAL A O 1
ATOM 1733 N N . THR A 1 226 ? -8.623 -10.807 14.045 1.00 83.75 226 THR A N 1
ATOM 1734 C CA . THR A 1 226 ? -8.698 -10.870 12.573 1.00 83.75 226 THR A CA 1
ATOM 1735 C C . THR A 1 226 ? -7.352 -11.197 11.932 1.00 83.75 226 THR A C 1
ATOM 1737 O O . THR A 1 226 ? -7.325 -11.864 10.896 1.00 83.75 226 THR A O 1
ATOM 1740 N N . GLY A 1 227 ? -6.241 -10.822 12.572 1.00 80.94 227 GLY A N 1
ATOM 1741 C CA . GLY A 1 227 ? -4.895 -11.222 12.178 1.00 80.94 227 GLY A CA 1
ATOM 1742 C C . GLY A 1 227 ? -4.684 -12.722 12.153 1.00 80.94 227 GLY A C 1
ATOM 1743 O O . GLY A 1 227 ? -4.170 -13.241 11.157 1.00 80.94 227 GLY A O 1
ATOM 1744 N N . ALA A 1 228 ? -5.158 -13.422 13.181 1.00 82.88 228 ALA A N 1
ATOM 1745 C CA . ALA A 1 228 ? -5.049 -14.875 13.281 1.00 82.88 228 ALA A CA 1
ATOM 1746 C C . ALA A 1 228 ? -5.848 -15.614 12.191 1.00 82.88 228 ALA A C 1
ATOM 1748 O O . ALA A 1 228 ? -5.421 -16.666 11.723 1.00 82.88 228 ALA A O 1
ATOM 1749 N N . ILE A 1 229 ? -6.971 -15.047 11.738 1.00 84.50 229 ILE A N 1
ATOM 1750 C CA . ILE A 1 229 ? -7.832 -15.640 10.694 1.00 84.50 229 ILE A CA 1
ATOM 1751 C C . ILE A 1 229 ? -7.582 -15.064 9.291 1.00 84.50 229 ILE A C 1
ATOM 1753 O O . ILE A 1 229 ? -8.373 -15.265 8.371 1.00 84.50 229 ILE A O 1
ATOM 1757 N N . GLY A 1 230 ? -6.473 -14.344 9.105 1.00 82.00 230 GLY A N 1
ATOM 1758 C CA . GLY A 1 230 ? -6.019 -13.906 7.788 1.00 82.00 230 GLY A CA 1
ATOM 1759 C C . GLY A 1 230 ? -6.628 -12.601 7.266 1.00 82.00 230 GLY A C 1
ATOM 1760 O O . GLY A 1 230 ? -6.328 -12.249 6.125 1.00 82.00 230 GLY A O 1
ATOM 1761 N N . TYR A 1 231 ? -7.368 -11.850 8.087 1.00 84.56 231 TYR A N 1
ATOM 1762 C CA . TYR A 1 231 ? -8.087 -10.615 7.736 1.00 84.56 231 TYR A CA 1
ATOM 1763 C C . TYR A 1 231 ? -9.057 -10.793 6.554 1.00 84.56 231 TYR A C 1
ATOM 1765 O O . TYR A 1 231 ? -8.815 -10.284 5.456 1.00 84.56 231 TYR A O 1
ATOM 1773 N N . PRO A 1 232 ? -10.164 -11.529 6.744 1.00 86.88 232 PRO A N 1
ATOM 1774 C CA . PRO A 1 232 ? -11.156 -11.725 5.694 1.00 86.88 232 PRO A CA 1
ATOM 1775 C C . PRO A 1 232 ? -11.806 -10.399 5.273 1.00 86.88 232 PRO A C 1
ATOM 1777 O O . PRO A 1 232 ? -12.171 -9.567 6.107 1.00 86.88 232 PRO A O 1
ATOM 1780 N N . MET A 1 233 ? -12.030 -10.234 3.964 1.00 87.56 233 MET A N 1
ATOM 1781 C CA . MET A 1 233 ? -12.623 -9.009 3.411 1.00 87.56 233 MET A CA 1
ATOM 1782 C C . MET A 1 233 ? -14.012 -8.695 3.987 1.00 87.56 233 MET A C 1
ATOM 1784 O O . MET A 1 233 ? -14.376 -7.530 4.135 1.00 87.56 233 MET A O 1
ATOM 1788 N N . SER A 1 234 ? -14.805 -9.713 4.332 1.00 88.56 234 SER A N 1
ATOM 1789 C CA . SER A 1 234 ? -16.127 -9.520 4.944 1.00 88.56 234 SER A CA 1
ATOM 1790 C C . SER A 1 234 ? -16.048 -8.716 6.244 1.00 88.56 234 SER A C 1
ATOM 1792 O O . SER A 1 234 ? -16.866 -7.819 6.445 1.00 88.56 234 SER A O 1
ATOM 1794 N N . LEU A 1 235 ? -15.038 -8.983 7.077 1.00 88.81 235 LEU A N 1
ATOM 1795 C CA . LEU A 1 235 ? -14.800 -8.243 8.314 1.00 88.81 235 LEU A CA 1
ATOM 1796 C C . LEU A 1 235 ? -14.228 -6.859 8.023 1.00 88.81 235 LEU A C 1
ATOM 1798 O O . LEU A 1 235 ? -14.739 -5.887 8.563 1.00 88.81 235 LEU A O 1
ATOM 1802 N N . ALA A 1 236 ? -13.266 -6.732 7.104 1.00 88.12 236 ALA A N 1
ATOM 1803 C CA . ALA A 1 236 ? -12.720 -5.423 6.730 1.00 88.12 236 ALA A CA 1
ATOM 1804 C C . ALA A 1 236 ? -13.798 -4.457 6.193 1.00 88.12 236 ALA A C 1
ATOM 1806 O O . ALA A 1 236 ? -13.743 -3.256 6.430 1.00 88.12 236 ALA A O 1
ATOM 1807 N N . ASN A 1 237 ? -14.820 -4.977 5.504 1.00 88.06 237 ASN A N 1
ATOM 1808 C CA . ASN A 1 237 ? -15.970 -4.188 5.057 1.00 88.06 237 ASN A CA 1
ATOM 1809 C C . ASN A 1 237 ? -16.946 -3.822 6.185 1.00 88.06 237 ASN A C 1
ATOM 1811 O O . ASN A 1 237 ? -17.599 -2.781 6.093 1.00 88.06 237 ASN A O 1
ATOM 1815 N N . ALA A 1 238 ? -17.098 -4.692 7.185 1.00 87.88 238 ALA A N 1
ATOM 1816 C CA . ALA A 1 238 ? -18.117 -4.569 8.224 1.00 87.88 238 ALA A CA 1
ATOM 1817 C C . ALA A 1 238 ? -17.628 -3.853 9.490 1.00 87.88 238 ALA A C 1
ATOM 1819 O O . ALA A 1 238 ? -18.431 -3.242 10.186 1.00 87.88 238 ALA A O 1
ATOM 1820 N N . TRP A 1 239 ? -16.341 -3.961 9.809 1.00 90.50 239 TRP A N 1
ATOM 1821 C CA . TRP A 1 239 ? -15.750 -3.476 11.052 1.00 90.50 239 TRP A CA 1
ATOM 1822 C C . TRP A 1 239 ? -15.072 -2.133 10.798 1.00 90.50 239 TRP A C 1
ATOM 1824 O O . TRP A 1 239 ? -13.902 -2.067 10.418 1.00 90.50 239 TRP A O 1
ATOM 1834 N N . LYS A 1 240 ? -15.851 -1.059 10.953 1.00 90.50 240 LYS A N 1
ATOM 1835 C CA . LYS A 1 240 ? -15.435 0.331 10.728 1.00 90.50 240 LYS A CA 1
ATOM 1836 C C . LYS A 1 240 ? -15.697 1.180 11.963 1.00 90.50 240 LYS A C 1
ATOM 1838 O O . LYS A 1 240 ? -16.664 0.941 12.682 1.00 90.50 240 LYS A O 1
ATOM 1843 N N . GLY A 1 241 ? -14.883 2.210 12.161 1.00 91.69 241 GLY A N 1
ATOM 1844 C CA . GLY A 1 241 ? -15.025 3.102 13.306 1.00 91.69 241 GLY A CA 1
ATOM 1845 C C . GLY A 1 241 ? -14.457 2.515 14.599 1.00 91.69 241 GLY A C 1
ATOM 1846 O O . GLY A 1 241 ? -13.855 1.440 14.614 1.00 91.69 241 GLY A O 1
ATOM 1847 N N . ASN A 1 242 ? -14.615 3.267 15.687 1.00 94.25 242 ASN A N 1
ATOM 1848 C CA . ASN A 1 242 ? -13.924 3.014 16.951 1.00 94.25 242 ASN A CA 1
ATOM 1849 C C . ASN A 1 242 ? -14.797 2.330 18.013 1.00 94.25 242 ASN A C 1
ATOM 1851 O O . ASN A 1 242 ? -14.452 2.377 19.189 1.00 94.25 242 ASN A O 1
ATOM 1855 N N . ASP A 1 243 ? -15.928 1.751 17.617 1.00 92.75 243 ASP A N 1
ATOM 1856 C CA . ASP A 1 243 ? -16.880 1.117 18.524 1.00 92.75 243 ASP A CA 1
ATOM 1857 C C . ASP A 1 243 ? -17.414 -0.176 17.899 1.00 92.75 243 ASP A C 1
ATOM 1859 O O . ASP A 1 243 ? -18.169 -0.151 16.926 1.00 92.75 243 ASP A O 1
ATOM 1863 N N . ALA A 1 244 ? -17.007 -1.310 18.470 1.00 89.75 244 ALA A N 1
ATOM 1864 C CA . ALA A 1 244 ? -17.407 -2.635 18.010 1.00 89.75 244 ALA A CA 1
ATOM 1865 C C . ALA A 1 244 ? -18.894 -2.942 18.269 1.00 89.75 244 ALA A C 1
ATOM 1867 O O . ALA A 1 244 ? -19.464 -3.813 17.615 1.00 89.75 244 ALA A O 1
ATOM 1868 N N . CYS A 1 245 ? -19.542 -2.234 19.195 1.00 90.56 245 CYS A N 1
ATOM 1869 C CA . CYS A 1 245 ? -20.962 -2.399 19.493 1.00 90.56 245 CYS A CA 1
ATOM 1870 C C . CYS A 1 245 ? -21.865 -1.545 18.603 1.00 90.56 245 CYS A C 1
ATOM 1872 O O . CYS A 1 245 ? -23.075 -1.772 18.544 1.00 90.56 245 CYS A O 1
ATOM 1874 N N . ASN A 1 246 ? -21.286 -0.607 17.857 1.00 89.69 246 ASN A N 1
ATOM 1875 C CA . ASN A 1 246 ? -22.022 0.285 16.979 1.00 89.69 246 ASN A CA 1
ATOM 1876 C C . ASN A 1 246 ? -22.016 -0.214 15.527 1.00 89.69 246 ASN A C 1
ATOM 1878 O O . ASN A 1 246 ? -21.307 0.295 14.659 1.00 89.69 246 ASN A O 1
ATOM 1882 N N . GLY A 1 247 ? -22.828 -1.237 15.256 1.00 83.06 247 GLY A N 1
ATOM 1883 C CA . GLY A 1 247 ? -23.145 -1.656 13.886 1.00 83.06 247 GLY A CA 1
ATOM 1884 C C . GLY A 1 247 ? -22.135 -2.595 13.221 1.00 83.06 247 GLY A C 1
ATOM 1885 O O . GLY A 1 247 ? -22.282 -2.889 12.031 1.00 83.06 247 GLY A O 1
ATOM 1886 N N . TRP A 1 248 ? -21.146 -3.118 13.953 1.00 90.25 248 TRP A N 1
ATOM 1887 C CA . TRP A 1 248 ? -20.299 -4.190 13.429 1.00 90.25 248 TRP A CA 1
ATOM 1888 C C . TRP A 1 248 ? -21.113 -5.474 13.267 1.00 90.25 248 TRP A C 1
ATOM 1890 O O . TRP A 1 248 ? -21.787 -5.940 14.186 1.00 90.25 248 TRP A O 1
ATOM 1900 N N . ARG A 1 249 ? -21.028 -6.088 12.084 1.00 87.19 249 ARG A N 1
ATOM 1901 C CA . ARG A 1 249 ? -21.627 -7.412 11.868 1.00 87.19 249 ARG A CA 1
ATOM 1902 C C . ARG A 1 249 ? -20.904 -8.478 12.683 1.00 87.19 249 ARG A C 1
ATOM 1904 O O . ARG A 1 249 ? -19.709 -8.356 12.951 1.00 87.19 249 ARG A O 1
ATOM 1911 N N . PHE A 1 250 ? -21.635 -9.556 12.971 1.00 87.19 250 PHE A N 1
ATOM 1912 C CA . PHE A 1 250 ? -21.162 -10.762 13.666 1.00 87.19 250 PHE A CA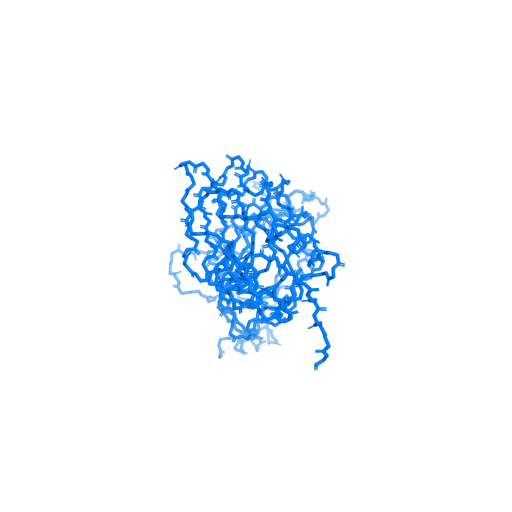 1
ATOM 1913 C C . PHE A 1 250 ? -20.903 -10.584 15.165 1.00 87.19 250 PHE A C 1
ATOM 1915 O O . PHE A 1 250 ? -20.524 -11.550 15.824 1.00 87.19 250 PHE A O 1
ATOM 1922 N N . LEU A 1 251 ? -21.139 -9.391 15.714 1.00 89.88 251 LEU A N 1
ATOM 1923 C CA . LEU A 1 251 ? -20.987 -9.099 17.133 1.00 89.88 251 LEU A CA 1
ATOM 1924 C C . LEU A 1 251 ? -22.352 -8.816 17.764 1.00 89.88 251 LEU A C 1
ATOM 1926 O O . LEU A 1 251 ? -23.226 -8.206 17.151 1.00 89.88 251 LEU A O 1
ATOM 1930 N N . THR A 1 252 ? -22.547 -9.276 18.994 1.00 89.25 252 THR A N 1
ATOM 1931 C CA . THR A 1 252 ? -23.662 -8.871 19.858 1.00 89.25 252 THR A CA 1
ATOM 1932 C C . THR A 1 252 ? -23.081 -8.307 21.138 1.00 89.25 252 THR A C 1
ATOM 1934 O O . THR A 1 252 ? -22.134 -8.876 21.685 1.00 89.25 252 THR A O 1
ATOM 1937 N N . CYS A 1 253 ? -23.638 -7.195 21.601 1.00 91.50 253 CYS A N 1
ATOM 1938 C CA . CYS A 1 253 ? -23.192 -6.529 22.814 1.00 91.50 253 CYS A CA 1
ATOM 1939 C C . CYS A 1 253 ? -24.188 -6.674 23.956 1.00 91.50 253 CYS A C 1
ATOM 1941 O O . CYS A 1 253 ? -25.335 -7.082 23.761 1.00 91.50 253 CYS A O 1
ATOM 1943 N N . ASP A 1 254 ? -23.722 -6.369 25.163 1.00 91.69 254 ASP A N 1
ATOM 1944 C CA . ASP A 1 254 ? -24.567 -6.267 26.344 1.00 91.69 254 ASP A CA 1
ATOM 1945 C C . ASP A 1 254 ? -25.666 -5.204 26.180 1.00 91.69 254 ASP A C 1
ATOM 1947 O O . ASP A 1 254 ? -25.666 -4.385 25.259 1.00 91.69 254 ASP A O 1
ATOM 1951 N N . SER A 1 255 ? -26.625 -5.195 27.107 1.00 88.00 255 SER A N 1
ATOM 1952 C CA . SER A 1 255 ? -27.735 -4.235 27.093 1.00 88.00 255 SER A CA 1
ATOM 1953 C C . SER A 1 255 ? -27.288 -2.776 27.237 1.00 88.00 255 SER A C 1
ATOM 1955 O O . SER A 1 255 ? -28.087 -1.875 26.998 1.00 88.00 255 SER A O 1
ATOM 1957 N N . GLN A 1 256 ? -26.042 -2.531 27.661 1.00 87.00 256 GLN A N 1
ATOM 1958 C CA . GLN A 1 256 ? -25.456 -1.194 27.749 1.00 87.00 256 GLN A CA 1
ATOM 1959 C C . GLN A 1 256 ? -24.725 -0.780 26.464 1.00 87.00 256 GLN A C 1
ATOM 1961 O O . GLN A 1 256 ? -24.322 0.377 26.359 1.00 87.00 256 GLN A O 1
ATOM 1966 N N . GLY A 1 257 ? -24.546 -1.696 25.506 1.00 84.00 257 GLY A N 1
ATOM 1967 C CA . GLY A 1 257 ? -23.804 -1.465 24.269 1.00 84.00 257 GLY A CA 1
ATOM 1968 C C . GLY A 1 257 ? -22.312 -1.219 24.487 1.00 84.00 257 GLY A C 1
ATOM 1969 O O . GLY A 1 257 ? -21.694 -0.555 23.664 1.00 84.00 257 GLY A O 1
ATOM 1970 N N . LYS A 1 258 ? -21.737 -1.693 25.600 1.00 83.12 258 LYS A N 1
ATOM 1971 C CA . LYS A 1 258 ? -20.339 -1.405 25.975 1.00 83.12 258 LYS A CA 1
ATOM 1972 C C . LYS A 1 258 ? -19.405 -2.587 25.785 1.00 83.12 258 LYS A C 1
ATOM 1974 O O . LYS A 1 258 ? -18.246 -2.393 25.424 1.00 83.12 258 LYS A O 1
ATOM 1979 N N . ASN A 1 259 ? -19.894 -3.796 26.041 1.00 86.81 259 ASN A N 1
ATOM 1980 C CA . ASN A 1 259 ? -19.086 -5.006 25.957 1.00 86.81 259 ASN A CA 1
ATOM 1981 C C . ASN A 1 259 ? -19.668 -5.966 24.934 1.00 86.81 259 ASN A C 1
ATOM 1983 O O . ASN A 1 259 ? -20.870 -6.230 24.934 1.00 86.81 259 ASN A O 1
ATOM 1987 N N . VAL A 1 260 ? -18.798 -6.538 24.105 1.00 87.62 260 VAL A N 1
ATOM 1988 C CA . VAL A 1 260 ? -19.173 -7.622 23.197 1.00 87.62 260 VAL A CA 1
ATOM 1989 C C . VAL A 1 260 ? -19.351 -8.901 24.009 1.00 87.62 260 VAL A C 1
ATOM 1991 O O . VAL A 1 260 ? -18.433 -9.342 24.695 1.00 87.62 260 VAL A O 1
ATOM 1994 N N . THR A 1 261 ? -20.535 -9.500 23.929 1.00 89.19 261 THR A N 1
ATOM 1995 C CA . THR A 1 261 ? -20.907 -10.713 24.670 1.00 89.19 261 THR A CA 1
ATOM 1996 C C . THR A 1 261 ? -20.911 -11.953 23.787 1.00 89.19 261 THR A C 1
ATOM 1998 O O . THR A 1 261 ? -20.657 -13.051 24.277 1.00 89.19 261 THR A O 1
ATOM 2001 N N . ILE A 1 262 ? -21.180 -11.801 22.486 1.00 85.88 262 ILE A N 1
ATOM 2002 C CA . ILE A 1 262 ? -21.245 -12.915 21.534 1.00 85.88 262 ILE A CA 1
ATOM 2003 C C . ILE A 1 262 ? -20.526 -12.525 20.243 1.00 85.88 262 ILE A C 1
ATOM 2005 O O . ILE A 1 262 ? -20.773 -11.462 19.675 1.00 85.88 262 ILE A O 1
ATOM 2009 N N . VAL A 1 263 ? -19.679 -13.432 19.753 1.00 86.81 263 VAL A N 1
ATOM 2010 C CA . VAL A 1 263 ? -19.086 -13.386 18.412 1.00 86.81 263 VAL A CA 1
ATOM 2011 C C . VAL A 1 263 ? -19.678 -14.541 17.612 1.00 86.81 263 VAL A C 1
ATOM 2013 O O . VAL A 1 263 ? -19.378 -15.702 17.883 1.00 86.81 263 VAL A O 1
ATOM 2016 N N . ASN A 1 264 ? -20.534 -14.241 16.639 1.00 83.69 264 ASN A N 1
ATOM 2017 C CA . ASN A 1 264 ? -21.180 -15.241 15.796 1.00 83.69 264 ASN A CA 1
ATOM 2018 C C . ASN A 1 264 ? -20.727 -15.091 14.343 1.00 83.69 264 ASN A C 1
ATOM 2020 O O . ASN A 1 264 ? -21.298 -14.316 13.580 1.00 83.69 264 ASN A O 1
ATOM 2024 N N . MET A 1 265 ? -19.710 -15.867 13.967 1.00 73.88 265 MET A N 1
ATOM 2025 C CA . MET A 1 265 ? -19.210 -15.952 12.589 1.00 73.88 265 MET A CA 1
ATOM 2026 C C . MET A 1 265 ? -19.868 -17.090 11.782 1.00 73.88 265 MET A C 1
ATOM 2028 O O . MET A 1 265 ? -19.290 -17.573 10.808 1.00 73.88 265 MET A O 1
ATOM 2032 N N . GLY A 1 266 ? -21.045 -17.566 12.208 1.00 62.12 266 GLY A N 1
ATOM 2033 C CA . GLY A 1 266 ? -21.821 -18.584 11.500 1.00 62.12 266 GLY A CA 1
ATOM 2034 C C . GLY A 1 266 ? -22.293 -18.098 10.126 1.00 62.12 266 GLY A C 1
ATOM 2035 O O . GLY A 1 266 ? -22.716 -16.953 10.001 1.00 62.12 266 GLY A O 1
ATOM 2036 N N . LYS A 1 267 ? -22.158 -18.991 9.133 1.00 46.94 267 LYS A N 1
ATOM 2037 C CA . LYS A 1 267 ? -22.374 -18.808 7.683 1.00 46.94 267 LYS A CA 1
ATOM 2038 C C . LYS A 1 267 ? -23.526 -17.891 7.279 1.00 46.94 267 LYS A C 1
ATOM 2040 O O . LYS A 1 267 ? -24.655 -18.129 7.757 1.00 46.94 267 LYS A O 1
#

Radius of gyration: 24.23 Å; chains: 1; bounding box: 66×35×74 Å

pLDDT: mean 77.68, std 20.99, range [26.53, 98.56]

Sequence (267 aa):
MLGELYYRIWKKSEVYGLSGGIFPTVGIGGHLSSTGYGNMLSKHGLTIDHLIDAKLVDAKGRVLDTKAMGEDLFLAIRDGGGNLRLSYNNLTGSLLGSLGNSDIQNFWLNNQKQMLLGRIDVLSSTTQLSQVWLHANAFSGSISDLSNCSNLFDLQLRDNQFTRMVPPCLIRLPKLFNITLQNNKLQGPYPLFSSSVQVTIGNTNSFCKDTSGPCDPHVTAFLDVTGAIGYPMSLANAWKGNDACNGWRFLTCDSQGKNVTIVNMGK